Protein AF-0000000068862745 (afdb_homodimer)

Radius of gyration: 19.28 Å; Cα contacts (8 Å, |Δi|>4): 917; chains: 2; bounding box: 41×52×42 Å

Secondary structure (DSSP, 8-state):
-----SS---TT-B-TT-B-TT-B-TT-B-TT-B-TT-B-TT-B-TT-B-TT-B-TT-B-TT-B-TT-B-TT-B-TT-B-TT-B-TT-B--GGGGG-SB-TT-B-TT-EEEHHHHHHHHT-TT--SB-TTT--BHHHHTT--/-----SS---TT-B-TT-B-TT-B-TT-B-TT-B-TT-B-TT-B-TT-B-TT-B-TT-B-TT-B-TT-B-TT-B-TT-B-TT-B-TT-B--GGGGG-SB-TT-B-TT-EEEHHHHHHHHT-TT--SB-TTT--BHHHHTT--

Organism: Emiliania huxleyi (strain CCMP1516) (NCBI:txid280463)

Structure (mmCIF, N/CA/C/O backbone):
data_AF-0000000068862745-model_v1
#
loop_
_entity.id
_entity.type
_entity.pdbx_description
1 polymer 'Pentapeptide repeat-containing protein'
#
loop_
_atom_site.group_PDB
_atom_site.id
_atom_site.type_symbol
_atom_site.label_atom_id
_atom_site.label_alt_id
_atom_site.label_comp_id
_atom_site.label_asym_id
_atom_site.label_entity_id
_atom_site.label_seq_id
_atom_site.pdbx_PDB_ins_code
_atom_site.Cartn_x
_atom_site.Cartn_y
_atom_site.Cartn_z
_atom_site.occupancy
_atom_site.B_iso_or_equiv
_atom_site.auth_seq_id
_atom_site.auth_comp_id
_atom_site.auth_asym_id
_atom_site.auth_atom_id
_atom_site.pdbx_PDB_model_num
ATOM 1 N N . MET A 1 1 ? -19.234 4.77 -5.621 1 21.11 1 MET A N 1
ATOM 2 C CA . MET A 1 1 ? -19.859 3.555 -6.137 1 21.11 1 MET A CA 1
ATOM 3 C C . MET A 1 1 ? -18.812 2.498 -6.465 1 21.11 1 MET A C 1
ATOM 5 O O . MET A 1 1 ? -17.906 2.746 -7.266 1 21.11 1 MET A O 1
ATOM 9 N N . ALA A 1 2 ? -18.312 1.602 -5.555 1 29.77 2 ALA A N 1
ATOM 10 C CA . ALA A 1 2 ? -17.359 0.535 -5.816 1 29.77 2 ALA A CA 1
ATOM 11 C C . ALA A 1 2 ? -17.625 -0.136 -7.16 1 29.77 2 ALA A C 1
ATOM 13 O O . ALA A 1 2 ? -18.766 -0.491 -7.461 1 29.77 2 ALA A O 1
ATOM 14 N N . VAL A 1 3 ? -16.938 0.192 -8.203 1 34 3 VAL A N 1
ATOM 15 C CA . VAL A 1 3 ? -17.141 -0.366 -9.539 1 34 3 VAL A CA 1
ATOM 16 C C . VAL A 1 3 ? -17.406 -1.865 -9.43 1 34 3 VAL A C 1
ATOM 18 O O . VAL A 1 3 ? -16.531 -2.639 -9.062 1 34 3 VAL A O 1
ATOM 21 N N . SER A 1 4 ? -18.484 -2.303 -8.883 1 36.53 4 SER A N 1
ATOM 22 C CA . SER A 1 4 ? -19.031 -3.619 -9.188 1 36.53 4 SER A CA 1
ATOM 23 C C . SER A 1 4 ? -18.984 -3.904 -10.688 1 36.53 4 SER A C 1
ATOM 25 O O . SER A 1 4 ? -19.688 -3.26 -11.477 1 36.53 4 SER A O 1
ATOM 27 N N . GLY A 1 5 ? -17.922 -3.826 -11.445 1 35.44 5 GLY A N 1
ATOM 28 C CA . GLY A 1 5 ? -18.141 -4.332 -12.789 1 35.44 5 GLY A CA 1
ATOM 29 C C . GLY A 1 5 ? -19.141 -5.461 -12.852 1 35.44 5 GLY A C 1
ATOM 30 O O . GLY A 1 5 ? -19.438 -6.098 -11.836 1 35.44 5 GLY A O 1
ATOM 31 N N . GLY A 1 6 ? -20.266 -5.488 -13.672 1 41.97 6 GLY A N 1
ATOM 32 C CA . GLY A 1 6 ? -21.234 -6.484 -14.109 1 41.97 6 GLY A CA 1
ATOM 33 C C . GLY A 1 6 ? -20.719 -7.906 -13.984 1 41.97 6 GLY A C 1
ATOM 34 O O . GLY A 1 6 ? -21.438 -8.859 -14.281 1 41.97 6 GLY A O 1
ATOM 35 N N . GLY A 1 7 ? -19.375 -8.273 -14.297 1 47.28 7 GLY A N 1
ATOM 36 C CA . GLY A 1 7 ? -18.984 -9.664 -14.414 1 47.28 7 GLY A CA 1
ATOM 37 C C . GLY A 1 7 ? -19.125 -10.438 -13.117 1 47.28 7 GLY A C 1
ATOM 38 O O . GLY A 1 7 ? -19.297 -9.844 -12.047 1 47.28 7 GLY A O 1
ATOM 39 N N . LYS A 1 8 ? -19.281 -11.836 -13.328 1 61.22 8 LYS A N 1
ATOM 40 C CA . LYS A 1 8 ? -19.438 -12.844 -12.289 1 61.22 8 LYS A CA 1
ATOM 41 C C . LYS A 1 8 ? -18.344 -12.734 -11.234 1 61.22 8 LYS A C 1
ATOM 43 O O . LYS A 1 8 ? -17.156 -12.711 -11.57 1 61.22 8 LYS A O 1
ATOM 48 N N . ASP A 1 9 ? -18.594 -12.305 -10.039 1 87.19 9 ASP A N 1
ATOM 49 C CA . ASP A 1 9 ? -17.875 -12.242 -8.773 1 87.19 9 ASP A CA 1
ATOM 50 C C . ASP A 1 9 ? -17.562 -13.641 -8.25 1 87.19 9 ASP A C 1
ATOM 52 O O . ASP A 1 9 ? -18.391 -14.547 -8.336 1 87.19 9 ASP A O 1
ATOM 56 N N . TYR A 1 10 ? -16.25 -13.867 -8.023 1 95.19 10 TYR A N 1
ATOM 57 C CA . TYR A 1 10 ? -15.805 -15.133 -7.465 1 95.19 10 TYR A CA 1
ATOM 58 C C . TYR A 1 10 ? -15.586 -15.023 -5.961 1 95.19 10 TYR A C 1
ATOM 60 O O . TYR A 1 10 ? -15 -15.914 -5.344 1 95.19 10 TYR A O 1
ATOM 68 N N . SER A 1 11 ? -16.047 -14.031 -5.344 1 96 11 SER A N 1
ATOM 69 C CA . SER A 1 11 ? -15.781 -13.789 -3.928 1 96 11 SER A CA 1
ATOM 70 C C . SER A 1 11 ? -16.391 -14.891 -3.062 1 96 11 SER A C 1
ATOM 72 O O . SER A 1 11 ? -17.531 -15.305 -3.279 1 96 11 SER A O 1
ATOM 74 N N . GLY A 1 12 ? -15.539 -15.328 -2.285 1 95.81 12 GLY A N 1
ATOM 75 C CA . GLY A 1 12 ? -15.977 -16.328 -1.328 1 95.81 12 GLY A CA 1
ATOM 76 C C . GLY A 1 12 ? -16.016 -17.734 -1.907 1 95.81 12 GLY A C 1
ATOM 77 O O . GLY A 1 12 ? -16.297 -18.703 -1.194 1 95.81 12 GLY A O 1
ATOM 78 N N . PHE A 1 13 ? -15.758 -17.875 -3.164 1 96.69 13 PHE A N 1
ATOM 79 C CA . PHE A 1 13 ? -15.812 -19.188 -3.803 1 96.69 13 PHE A CA 1
ATOM 80 C C . PHE A 1 13 ? -14.586 -20.016 -3.449 1 96.69 13 PHE A C 1
ATOM 82 O O . PHE A 1 13 ? -13.531 -19.453 -3.129 1 96.69 13 PHE A O 1
ATOM 89 N N . ASP A 1 14 ? -14.773 -21.312 -3.535 1 98.19 14 ASP A N 1
ATOM 90 C CA . ASP A 1 14 ? -13.656 -22.25 -3.473 1 98.19 14 ASP A CA 1
ATOM 91 C C . ASP A 1 14 ? -13.156 -22.609 -4.871 1 98.19 14 ASP A C 1
ATOM 93 O O . ASP A 1 14 ? -13.828 -23.328 -5.613 1 98.19 14 ASP A O 1
ATOM 97 N N . LEU A 1 15 ? -12.008 -22.125 -5.219 1 98.31 15 LEU A N 1
ATOM 98 C CA . LEU A 1 15 ? -11.398 -22.359 -6.523 1 98.31 15 LEU A CA 1
ATOM 99 C C . LEU A 1 15 ? -10.133 -23.203 -6.391 1 98.31 15 LEU A C 1
ATOM 101 O O . LEU A 1 15 ? -9.273 -23.188 -7.27 1 98.31 15 LEU A O 1
ATOM 105 N N . THR A 1 16 ? -10.008 -23.906 -5.289 1 98.62 16 THR A N 1
ATOM 106 C CA . THR A 1 16 ? -8.82 -24.703 -4.996 1 98.62 16 THR A CA 1
ATOM 107 C C . THR A 1 16 ? -8.5 -25.641 -6.156 1 98.62 16 THR A C 1
ATOM 109 O O . THR A 1 16 ? -9.367 -26.375 -6.621 1 98.62 16 THR A O 1
ATOM 112 N N . GLY A 1 17 ? -7.402 -25.422 -6.684 1 98.56 17 GLY A N 1
ATOM 113 C CA . GLY A 1 17 ? -6.891 -26.328 -7.691 1 98.56 17 GLY A CA 1
ATOM 114 C C . GLY A 1 17 ? -7.508 -26.109 -9.062 1 98.56 17 GLY A C 1
ATOM 115 O O . GLY A 1 17 ? -7.18 -26.828 -10.016 1 98.56 17 GLY A O 1
ATOM 116 N N . GLN A 1 18 ? -8.305 -25.109 -9.234 1 98.25 18 GLN A N 1
ATOM 117 C CA . GLN A 1 18 ? -8.961 -24.875 -10.516 1 98.25 18 GLN A CA 1
ATOM 118 C C . GLN A 1 18 ? -8.008 -24.25 -11.523 1 98.25 18 GLN A C 1
ATOM 120 O O . GLN A 1 18 ? -7.043 -23.578 -11.133 1 98.25 18 GLN A O 1
ATOM 125 N N . ASP A 1 19 ? -8.336 -24.562 -12.758 1 98.56 19 ASP A N 1
ATOM 126 C CA . ASP A 1 19 ? -7.566 -23.922 -13.828 1 98.56 19 ASP A CA 1
ATOM 127 C C . ASP A 1 19 ? -8.336 -22.75 -14.43 1 98.56 19 ASP A C 1
ATOM 129 O O . ASP A 1 19 ? -9.32 -22.938 -15.148 1 98.56 19 ASP A O 1
ATOM 133 N N . LEU A 1 20 ? -7.895 -21.625 -14.125 1 97.94 20 LEU A N 1
ATOM 134 C CA . LEU A 1 20 ? -8.461 -20.391 -14.672 1 97.94 20 LEU A CA 1
ATOM 135 C C . LEU A 1 20 ? -7.453 -19.688 -15.586 1 97.94 20 LEU A C 1
ATOM 137 O O . LEU A 1 20 ? -7.516 -18.469 -15.758 1 97.94 20 LEU A O 1
ATOM 141 N N . GLY A 1 21 ? -6.52 -20.469 -16.172 1 98.38 21 GLY A N 1
ATOM 142 C CA . GLY A 1 21 ? -5.469 -19.906 -17.016 1 98.38 21 GLY A CA 1
ATOM 143 C C . GLY A 1 21 ? -5.98 -19.391 -18.344 1 98.38 21 GLY A C 1
ATOM 144 O O . GLY A 1 21 ? -6.941 -19.922 -18.891 1 98.38 21 GLY A O 1
ATOM 145 N N . GLY A 1 22 ? -5.41 -18.312 -18.812 1 98.31 22 GLY A N 1
ATOM 146 C CA . GLY A 1 22 ? -5.652 -17.828 -20.156 1 98.31 22 GLY A CA 1
ATOM 147 C C . GLY A 1 22 ? -6.961 -17.078 -20.297 1 98.31 22 GLY A C 1
ATOM 148 O O . GLY A 1 22 ? -7.344 -16.688 -21.391 1 98.31 22 GLY A O 1
ATOM 149 N N . GLN A 1 23 ? -7.598 -16.797 -19.203 1 97.62 23 GLN A N 1
ATOM 150 C CA . GLN A 1 23 ? -8.898 -16.141 -19.25 1 97.6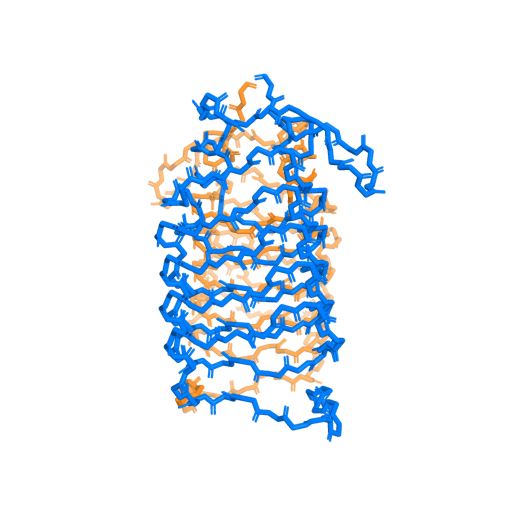2 23 GLN A CA 1
ATOM 151 C C . GLN A 1 23 ? -8.766 -14.625 -19.109 1 97.62 23 GLN A C 1
ATOM 153 O O . GLN A 1 23 ? -7.758 -14.133 -18.594 1 97.62 23 GLN A O 1
ATOM 158 N N . THR A 1 24 ? -9.805 -13.938 -19.688 1 98.25 24 THR A N 1
ATOM 159 C CA . THR A 1 24 ? -9.945 -12.508 -19.438 1 98.25 24 THR A CA 1
ATOM 160 C C . THR A 1 24 ? -10.891 -12.258 -18.266 1 98.25 24 THR A C 1
ATOM 162 O O . THR A 1 24 ? -12.109 -12.383 -18.406 1 98.25 24 THR A O 1
ATOM 165 N N . LEU A 1 25 ? -10.266 -11.867 -17.172 1 97.69 25 LEU A N 1
ATOM 166 C CA . LEU A 1 25 ? -11.039 -11.742 -15.93 1 97.69 25 LEU A CA 1
ATOM 167 C C . LEU A 1 25 ? -10.914 -10.336 -15.352 1 97.69 25 LEU A C 1
ATOM 169 O O . LEU A 1 25 ? -11.109 -10.141 -14.148 1 97.69 25 LEU A O 1
ATOM 173 N N . ASN A 1 26 ? -10.602 -9.367 -16.188 1 98 26 ASN A N 1
ATOM 174 C CA . ASN A 1 26 ? -10.375 -8.008 -15.711 1 98 26 ASN A CA 1
ATOM 175 C C . ASN A 1 26 ? -11.539 -7.5 -14.867 1 98 26 ASN A C 1
ATOM 177 O O . ASN A 1 26 ? -12.695 -7.66 -15.242 1 98 26 ASN A O 1
ATOM 181 N N . GLY A 1 27 ? -11.18 -7.016 -13.758 1 96.81 27 GLY A N 1
ATOM 182 C CA . GLY A 1 27 ? -12.148 -6.312 -12.93 1 96.81 27 GLY A CA 1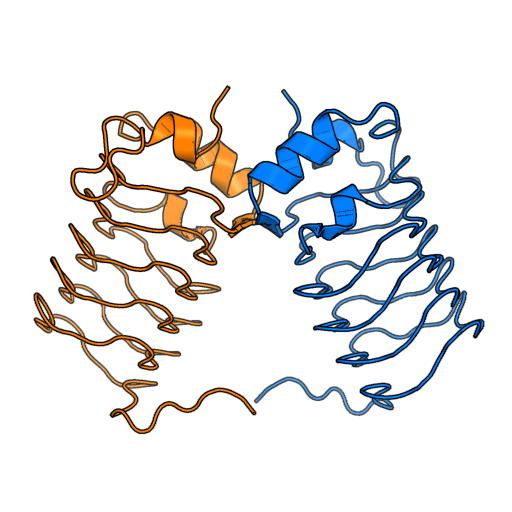
ATOM 183 C C . GLY A 1 27 ? -12.984 -7.242 -12.078 1 96.81 27 GLY A C 1
ATOM 184 O O . GLY A 1 27 ? -13.805 -6.785 -11.266 1 96.81 27 GLY A O 1
ATOM 185 N N . LYS A 1 28 ? -12.789 -8.531 -12.133 1 96.25 28 LYS A N 1
ATOM 186 C CA . LYS A 1 28 ? -13.562 -9.469 -11.32 1 96.25 28 LYS A CA 1
ATOM 187 C C . LYS A 1 28 ? -13.109 -9.438 -9.859 1 96.25 28 LYS A C 1
ATOM 189 O O . LYS A 1 28 ? -11.984 -9.023 -9.562 1 96.25 28 LYS A O 1
ATOM 194 N N . GLU A 1 29 ? -14.039 -9.914 -9.039 1 97.94 29 GLU A N 1
ATOM 195 C CA . GLU A 1 29 ? -13.758 -9.938 -7.605 1 97.94 29 GLU A CA 1
ATOM 196 C C . GLU A 1 29 ? -13.461 -11.352 -7.121 1 97.94 29 GLU A C 1
ATOM 198 O O . GLU A 1 29 ? -14.25 -12.273 -7.359 1 97.94 29 GLU A O 1
ATOM 203 N N . PHE A 1 30 ? -12.352 -11.445 -6.477 1 98.12 30 PHE A N 1
ATOM 204 C CA . PHE A 1 30 ? -11.945 -12.711 -5.879 1 98.12 30 PHE A CA 1
ATOM 205 C C . PHE A 1 30 ? -11.75 -12.562 -4.375 1 98.12 30 PHE A C 1
ATOM 207 O O . PHE A 1 30 ? -10.883 -13.211 -3.783 1 98.12 30 PHE A O 1
ATOM 214 N N . ARG A 1 31 ? -12.43 -11.641 -3.742 1 97.69 31 ARG A N 1
ATOM 215 C CA . ARG A 1 31 ? -12.266 -11.359 -2.32 1 97.69 31 ARG A CA 1
ATOM 216 C C . ARG A 1 31 ? -12.641 -12.57 -1.474 1 97.69 31 ARG A C 1
ATOM 218 O O . ARG A 1 31 ? -13.656 -13.227 -1.725 1 97.69 31 ARG A O 1
ATOM 225 N N . GLY A 1 32 ? -11.758 -12.867 -0.57 1 97.94 32 GLY A N 1
ATOM 226 C CA . GLY A 1 32 ? -12.023 -13.953 0.359 1 97.94 32 GLY A CA 1
ATOM 227 C C . GLY A 1 32 ? -12.125 -15.305 -0.318 1 97.94 32 GLY A C 1
ATOM 228 O O . GLY A 1 32 ? -12.695 -16.25 0.239 1 97.94 32 GLY A O 1
ATOM 229 N N . THR A 1 33 ? -11.68 -15.422 -1.464 1 98.31 33 THR A N 1
ATOM 230 C CA . THR A 1 33 ? -11.711 -16.656 -2.227 1 98.31 33 THR A CA 1
ATOM 231 C C . THR A 1 33 ? -10.641 -17.625 -1.733 1 98.31 33 THR A C 1
ATOM 233 O O . THR A 1 33 ? -9.57 -17.203 -1.29 1 98.31 33 THR A O 1
ATOM 236 N N . PHE A 1 34 ? -10.977 -18.891 -1.79 1 98.62 34 PHE A N 1
ATOM 237 C CA . PHE A 1 34 ? -9.984 -19.938 -1.585 1 98.62 34 PHE A CA 1
ATOM 238 C C . PHE A 1 34 ? -9.469 -20.469 -2.92 1 98.62 34 PHE A C 1
ATOM 240 O O . PHE A 1 34 ? -10.219 -21.078 -3.684 1 98.62 34 PHE A O 1
ATOM 247 N N . ALA A 1 35 ? -8.219 -20.281 -3.168 1 98.75 35 ALA A N 1
ATOM 248 C CA . ALA A 1 35 ? -7.703 -20.625 -4.488 1 98.75 35 ALA A CA 1
ATOM 249 C C . ALA A 1 35 ? -6.344 -21.312 -4.387 1 98.75 35 ALA A C 1
ATOM 251 O O . ALA A 1 35 ? -5.488 -21.141 -5.258 1 98.75 35 ALA A O 1
ATOM 252 N N . LYS A 1 36 ? -6.121 -22 -3.291 1 98.81 36 LYS A N 1
ATOM 253 C CA . LYS A 1 36 ? -4.855 -22.719 -3.16 1 98.81 36 LYS A CA 1
ATOM 254 C C . LYS A 1 36 ? -4.59 -23.594 -4.383 1 98.81 36 LYS A C 1
ATOM 256 O O . LYS A 1 36 ? -5.438 -24.391 -4.777 1 98.81 36 LYS A O 1
ATOM 261 N N . GLY A 1 37 ? -3.537 -23.406 -4.938 1 98.88 37 GLY A N 1
ATOM 262 C CA . GLY A 1 37 ? -3.092 -24.266 -6.023 1 98.88 37 GLY A CA 1
ATOM 263 C C . GLY A 1 37 ? -3.82 -24.016 -7.328 1 98.88 37 GLY A C 1
ATOM 264 O O . GLY A 1 37 ? -3.609 -24.719 -8.312 1 98.88 37 GLY A O 1
ATOM 265 N N . ALA A 1 38 ? -4.641 -23.016 -7.387 1 98.88 38 ALA A N 1
ATOM 266 C CA . ALA A 1 38 ? -5.305 -22.672 -8.641 1 98.88 38 ALA A CA 1
ATOM 267 C C . ALA A 1 38 ? -4.316 -22.062 -9.633 1 98.88 38 ALA A C 1
ATOM 269 O O . ALA A 1 38 ? -3.229 -21.625 -9.25 1 98.88 38 ALA A O 1
ATOM 270 N N . SER A 1 39 ? -4.754 -22.141 -10.867 1 98.94 39 SER A N 1
ATOM 271 C CA . SER A 1 39 ? -3.904 -21.547 -11.898 1 98.94 39 SER A CA 1
ATOM 272 C C . SER A 1 39 ? -4.574 -20.344 -12.547 1 98.94 39 SER A C 1
ATOM 274 O O . SER A 1 39 ? -5.727 -20.422 -12.977 1 98.94 39 SER A O 1
ATOM 276 N N . PHE A 1 40 ? -3.883 -19.297 -12.57 1 98.88 40 PHE A N 1
ATOM 277 C CA . PHE A 1 40 ? -4.258 -18.109 -13.328 1 98.88 40 PHE A CA 1
ATOM 278 C C . PHE A 1 40 ? -3.221 -17.797 -14.398 1 98.88 40 PHE A C 1
ATOM 280 O O . PHE A 1 40 ? -3.086 -16.656 -14.828 1 98.88 40 PHE A O 1
ATOM 287 N N . LYS A 1 41 ? -2.51 -18.844 -14.797 1 98.88 41 LYS A N 1
ATOM 288 C CA . LYS A 1 41 ? -1.427 -18.672 -15.766 1 98.88 41 LYS A CA 1
ATOM 289 C C . LYS A 1 41 ? -1.91 -17.953 -17.016 1 98.88 41 LYS A C 1
ATOM 291 O O . LYS A 1 41 ? -2.938 -18.312 -17.594 1 98.88 41 LYS A O 1
ATOM 296 N N . ASP A 1 42 ? -1.196 -16.828 -17.391 1 98.88 42 ASP A N 1
ATOM 297 C CA . ASP A 1 42 ? -1.397 -16.062 -18.609 1 98.88 42 ASP A CA 1
ATOM 298 C C . ASP A 1 42 ? -2.791 -15.438 -18.656 1 98.88 42 ASP A C 1
ATOM 300 O O . ASP A 1 42 ? -3.307 -15.117 -19.719 1 98.88 42 ASP A O 1
ATOM 304 N N . SER A 1 43 ? -3.41 -15.289 -17.453 1 98.88 43 SER A N 1
ATOM 305 C CA . SER A 1 43 ? -4.734 -14.68 -17.406 1 98.88 43 SER A CA 1
ATOM 306 C C . SER A 1 43 ? -4.645 -13.164 -17.312 1 98.88 43 SER A C 1
ATOM 308 O O . SER A 1 43 ? -3.607 -12.625 -16.906 1 98.88 43 SER A O 1
ATOM 310 N N . LYS A 1 44 ? -5.742 -12.484 -17.75 1 98.81 44 LYS A N 1
ATOM 311 C CA . LYS A 1 44 ? -5.895 -11.039 -17.594 1 98.81 44 LYS A CA 1
ATOM 312 C C . LYS A 1 44 ? -6.703 -10.711 -16.328 1 98.81 44 LYS A C 1
ATOM 314 O O . LYS A 1 44 ? -7.895 -11.008 -16.266 1 98.81 44 LYS A O 1
ATOM 319 N N . LEU A 1 45 ? -6.012 -10.102 -15.453 1 98.69 45 LEU A N 1
ATOM 320 C CA . LEU A 1 45 ? -6.598 -9.898 -14.133 1 98.69 45 LEU A CA 1
ATOM 321 C C . LEU A 1 45 ? -6.496 -8.438 -13.711 1 98.69 45 LEU A C 1
ATOM 323 O O . LEU A 1 45 ? -6.469 -8.125 -12.523 1 98.69 45 LEU A O 1
ATOM 327 N N . ARG A 1 46 ? -6.395 -7.543 -14.688 1 98.75 46 ARG A N 1
ATOM 328 C CA . ARG A 1 46 ? -6.277 -6.125 -14.367 1 98.75 46 ARG A CA 1
ATOM 329 C C . ARG A 1 46 ? -7.418 -5.672 -13.461 1 98.75 46 ARG A C 1
ATOM 331 O O . ARG A 1 46 ? -8.586 -5.945 -13.742 1 98.75 46 ARG A O 1
ATOM 338 N N . GLY A 1 47 ? -7.027 -5.078 -12.414 1 98.06 47 GLY A N 1
ATOM 339 C CA . GLY A 1 47 ? -8.008 -4.43 -11.562 1 98.06 47 GLY A CA 1
ATOM 340 C C . GLY A 1 47 ? -8.805 -5.41 -10.727 1 98.06 47 GLY A C 1
ATOM 341 O O . GLY A 1 47 ? -9.797 -5.035 -10.094 1 98.06 47 GLY A O 1
ATOM 342 N N . CYS A 1 48 ? -8.414 -6.625 -10.672 1 98.62 48 CYS A N 1
ATOM 343 C CA . CYS A 1 48 ? -9.109 -7.598 -9.836 1 98.62 48 CYS A CA 1
ATOM 344 C C . CYS A 1 48 ? -8.789 -7.379 -8.359 1 98.62 48 CYS A C 1
ATOM 346 O O . CYS A 1 48 ? -7.738 -6.832 -8.023 1 98.62 48 CYS A O 1
ATOM 348 N N . SER A 1 49 ? -9.75 -7.824 -7.535 1 98.38 49 SER A N 1
ATOM 349 C CA . SER A 1 49 ? -9.484 -7.812 -6.102 1 98.38 49 SER A CA 1
ATOM 350 C C . SER A 1 49 ? -9.352 -9.227 -5.551 1 98.38 49 SER A C 1
ATOM 352 O O . SER A 1 49 ? -10.258 -10.055 -5.715 1 98.38 49 SER A O 1
ATOM 354 N N . PHE A 1 50 ? -8.219 -9.414 -4.902 1 98.56 50 PHE A N 1
ATOM 355 C CA . PHE A 1 50 ? -7.961 -10.68 -4.219 1 98.56 50 PHE A CA 1
ATOM 356 C C . PHE A 1 50 ? -7.871 -10.469 -2.713 1 98.56 50 PHE A C 1
ATOM 358 O O . PHE A 1 50 ? -7.176 -11.211 -2.02 1 98.56 50 PHE A O 1
ATOM 365 N N . PHE A 1 51 ? -8.57 -9.422 -2.258 1 97.38 51 PHE A N 1
ATOM 366 C CA . PHE A 1 51 ? -8.516 -9.062 -0.848 1 97.38 51 PHE A CA 1
ATOM 367 C C . PHE A 1 51 ? -8.875 -10.25 0.032 1 97.38 51 PHE A C 1
ATOM 369 O O . PHE A 1 51 ? -9.93 -10.875 -0.153 1 97.38 51 PHE A O 1
ATOM 376 N N . LYS A 1 52 ? -7.953 -10.633 0.937 1 98.25 52 LYS A N 1
ATOM 377 C CA . LYS A 1 52 ? -8.148 -11.648 1.966 1 98.25 52 LYS A CA 1
ATOM 378 C C . LYS A 1 52 ? -8.312 -13.031 1.346 1 98.25 52 LYS A C 1
ATOM 380 O O . LYS A 1 52 ? -8.82 -13.953 1.993 1 98.25 52 LYS A O 1
ATOM 385 N N . ALA A 1 53 ? -7.945 -13.195 0.085 1 98.69 53 ALA A N 1
ATOM 386 C CA . ALA A 1 53 ? -8.023 -14.5 -0.566 1 98.69 53 ALA A CA 1
ATOM 387 C C . ALA A 1 53 ? -6.848 -15.383 -0.157 1 98.69 53 ALA A C 1
ATOM 389 O O . ALA A 1 53 ? -5.754 -14.891 0.121 1 98.69 53 ALA A O 1
ATOM 390 N N . ASP A 1 54 ? -7.102 -16.641 -0.076 1 98.88 54 ASP A N 1
ATOM 391 C CA . ASP A 1 54 ? -6.012 -17.609 0.038 1 98.88 54 ASP A CA 1
ATOM 392 C C . ASP A 1 54 ? -5.504 -18.031 -1.34 1 98.88 54 ASP A C 1
ATOM 394 O O . ASP A 1 54 ? -6.113 -18.859 -2.002 1 98.88 54 ASP A O 1
ATOM 398 N N . MET A 1 55 ? -4.402 -17.531 -1.713 1 98.75 55 MET A N 1
ATOM 399 C CA . MET A 1 55 ? -3.799 -17.797 -3.018 1 98.75 55 MET A CA 1
ATOM 400 C C . MET A 1 55 ? -2.508 -18.594 -2.869 1 98.75 55 MET A C 1
ATOM 402 O O . MET A 1 55 ? -1.555 -18.391 -3.623 1 98.75 55 MET A O 1
ATOM 406 N N . SER A 1 56 ? -2.414 -19.359 -1.799 1 98.94 56 SER A N 1
ATOM 407 C CA . SER A 1 56 ? -1.208 -20.172 -1.625 1 98.94 56 SER A CA 1
ATOM 408 C C . SER A 1 56 ? -1.001 -21.109 -2.803 1 98.94 56 SER A C 1
ATOM 410 O O . SER A 1 56 ? -1.961 -21.688 -3.316 1 98.94 56 SER A O 1
ATOM 412 N N . GLU A 1 57 ? 0.2 -21.172 -3.271 1 98.94 57 GLU A N 1
ATOM 413 C CA . GLU A 1 57 ? 0.631 -22.094 -4.316 1 98.94 57 GLU A CA 1
ATOM 414 C C . GLU A 1 57 ? -0.094 -21.828 -5.629 1 98.94 57 GLU A C 1
ATOM 416 O O . GLU A 1 57 ? -0.14 -22.688 -6.508 1 98.94 57 GLU A O 1
ATOM 421 N N . VAL A 1 58 ? -0.639 -20.625 -5.762 1 98.94 58 VAL A N 1
ATOM 422 C CA . VAL A 1 58 ? -1.291 -20.266 -7.016 1 98.94 58 VAL A CA 1
ATOM 423 C C . VAL A 1 58 ? -0.241 -20.062 -8.109 1 98.94 58 VAL A C 1
ATOM 425 O O . VAL A 1 58 ? 0.905 -19.719 -7.82 1 98.94 58 VAL A O 1
ATOM 428 N N . ASP A 1 59 ? -0.708 -20.281 -9.281 1 98.94 59 ASP A N 1
ATOM 429 C CA . ASP A 1 59 ? 0.141 -19.984 -10.43 1 98.94 59 ASP A CA 1
ATOM 430 C C . ASP A 1 59 ? -0.322 -18.719 -11.148 1 98.94 59 ASP A C 1
ATOM 432 O O . ASP A 1 59 ? -1.307 -18.75 -11.89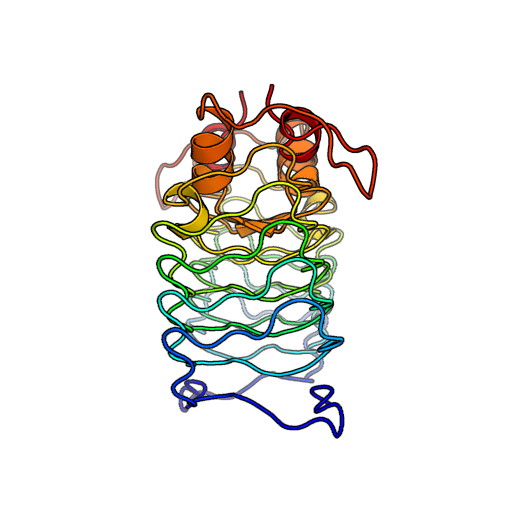1 1 98.94 59 ASP A O 1
ATOM 436 N N . PHE A 1 60 ? 0.402 -17.641 -10.961 1 98.94 60 PHE A N 1
ATOM 437 C CA . PHE A 1 60 ? 0.133 -16.375 -11.641 1 98.94 60 PHE A CA 1
ATOM 438 C C . PHE A 1 60 ? 1.131 -16.156 -12.766 1 98.94 60 PHE A C 1
ATOM 440 O O . PHE A 1 60 ? 1.286 -15.023 -13.242 1 98.94 60 PHE A O 1
ATOM 447 N N . SER A 1 61 ? 1.906 -17.219 -13.195 1 98.94 61 SER A N 1
ATOM 448 C CA . SER A 1 61 ? 2.922 -17.016 -14.227 1 98.94 61 SER A CA 1
ATOM 449 C C . SER A 1 61 ? 2.328 -16.375 -15.469 1 98.94 61 SER A C 1
ATOM 451 O O . SER A 1 61 ? 1.305 -16.828 -15.984 1 98.94 61 SER A O 1
ATOM 453 N N . GLY A 1 62 ? 2.926 -15.266 -15.828 1 98.94 62 GLY A N 1
ATOM 454 C CA . GLY A 1 62 ? 2.547 -14.594 -17.062 1 98.94 62 GLY A CA 1
ATOM 455 C C . GLY A 1 62 ? 1.247 -13.82 -16.953 1 98.94 62 GLY A C 1
ATOM 456 O O . GLY A 1 62 ? 0.803 -13.203 -17.922 1 98.94 62 GLY A O 1
ATOM 457 N N . ALA A 1 63 ? 0.648 -13.82 -15.781 1 98.94 63 ALA A N 1
ATOM 458 C CA . ALA A 1 63 ? -0.635 -13.141 -15.625 1 98.94 63 ALA A CA 1
ATOM 459 C C . ALA A 1 63 ? -0.449 -11.625 -15.562 1 98.94 63 ALA A C 1
ATOM 461 O O . ALA A 1 63 ? 0.6 -11.141 -15.133 1 98.94 63 ALA A O 1
ATOM 462 N N . ASP A 1 64 ? -1.471 -10.898 -16.016 1 98.94 64 ASP A N 1
ATOM 463 C CA . ASP A 1 64 ? -1.506 -9.445 -15.875 1 98.94 64 ASP A CA 1
ATOM 464 C C . ASP A 1 64 ? -2.346 -9.031 -14.664 1 98.94 64 ASP A C 1
ATOM 466 O O . ASP A 1 64 ? -3.576 -9 -14.742 1 98.94 64 ASP A O 1
ATOM 470 N N . LEU A 1 65 ? -1.652 -8.734 -13.617 1 98.94 65 LEU A N 1
ATOM 471 C CA . LEU A 1 65 ? -2.299 -8.305 -12.383 1 98.94 65 LEU A CA 1
ATOM 472 C C . LEU A 1 65 ? -2.182 -6.797 -12.195 1 98.94 65 LEU A C 1
ATOM 474 O O . LEU A 1 65 ? -2.191 -6.305 -11.07 1 98.94 65 LEU A O 1
ATOM 478 N N . SER A 1 66 ? -1.989 -6.023 -13.336 1 98.88 66 SER A N 1
ATOM 479 C CA . SER A 1 66 ? -1.869 -4.574 -13.203 1 98.88 66 SER A CA 1
ATOM 480 C C . SER A 1 66 ? -3.045 -3.994 -12.422 1 98.88 66 SER A C 1
ATOM 482 O O . SER A 1 66 ? -4.199 -4.348 -12.672 1 98.88 66 SER A O 1
ATOM 484 N N . SER A 1 67 ? -2.73 -3.188 -11.445 1 98.5 67 SER A N 1
ATOM 485 C CA . SER A 1 67 ? -3.699 -2.439 -10.648 1 98.5 67 SER A CA 1
ATOM 486 C C . SER A 1 67 ? -4.582 -3.373 -9.828 1 98.5 67 SER A C 1
ATOM 488 O O . SER A 1 67 ? -5.66 -2.979 -9.383 1 98.5 67 SER A O 1
ATOM 490 N N . ALA A 1 68 ? -4.176 -4.641 -9.68 1 98.81 68 ALA A N 1
ATOM 491 C CA . ALA A 1 68 ? -4.938 -5.562 -8.836 1 98.81 68 ALA A CA 1
ATOM 492 C C . ALA A 1 68 ? -4.691 -5.293 -7.359 1 98.81 68 ALA A C 1
ATOM 494 O O . ALA A 1 68 ? -3.664 -4.711 -6.988 1 98.81 68 ALA A O 1
ATOM 495 N N . SER A 1 69 ? -5.684 -5.703 -6.602 1 98.44 69 SER A N 1
ATOM 496 C CA . SER A 1 69 ? -5.574 -5.613 -5.148 1 98.44 69 SER A CA 1
ATOM 497 C C . SER A 1 69 ? -5.34 -6.984 -4.523 1 98.44 69 SER A C 1
ATOM 499 O O . SER A 1 69 ? -6.195 -7.867 -4.617 1 98.44 69 SER A O 1
ATOM 501 N N . LEU A 1 70 ? -4.16 -7.113 -3.914 1 98.75 70 LEU A N 1
ATOM 502 C CA . LEU A 1 70 ? -3.832 -8.375 -3.254 1 98.75 70 LEU A CA 1
ATOM 503 C C . LEU A 1 70 ? -3.613 -8.164 -1.76 1 98.75 70 LEU A C 1
ATOM 505 O O . LEU A 1 70 ? -2.93 -8.953 -1.109 1 98.75 70 LEU A O 1
ATOM 509 N N . GLU A 1 71 ? -4.137 -7.043 -1.265 1 97 71 GLU A N 1
ATOM 510 C CA . GLU A 1 71 ? -4.016 -6.777 0.166 1 97 71 GLU A CA 1
ATOM 511 C C . GLU A 1 71 ? -4.605 -7.918 0.989 1 97 71 GLU A C 1
ATOM 513 O O . GLU A 1 71 ? -5.664 -8.453 0.652 1 97 71 GLU A O 1
ATOM 518 N N . GLU A 1 72 ? -3.873 -8.344 2.074 1 97.38 72 GLU A N 1
ATOM 519 C CA . GLU A 1 72 ? -4.27 -9.367 3.031 1 97.38 72 GLU A CA 1
ATOM 520 C C . GLU A 1 72 ? -4.391 -10.734 2.359 1 97.38 72 GLU A C 1
ATOM 522 O O . GLU A 1 72 ? -4.922 -11.68 2.947 1 97.38 72 GLU A O 1
ATOM 527 N N . ALA A 1 73 ? -3.982 -10.898 1.09 1 98.81 73 ALA A N 1
ATOM 528 C CA . ALA A 1 73 ? -3.973 -12.211 0.441 1 98.81 73 ALA A CA 1
ATOM 529 C C . ALA A 1 73 ? -2.795 -13.047 0.923 1 98.81 73 ALA A C 1
ATOM 531 O O . ALA A 1 73 ? -1.746 -12.516 1.288 1 98.81 73 ALA A O 1
ATOM 532 N N . GLY A 1 74 ? -2.982 -14.367 0.932 1 98.88 74 GLY A N 1
ATOM 533 C CA . GLY A 1 74 ? -1.88 -15.289 1.14 1 98.88 74 GLY A CA 1
A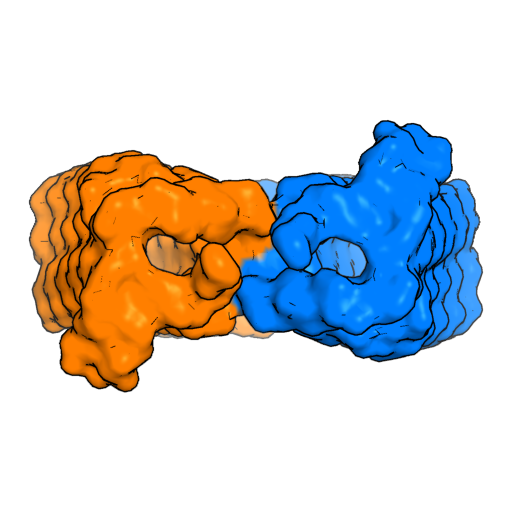TOM 534 C C . GLY A 1 74 ? -1.225 -15.734 -0.154 1 98.88 74 GLY A C 1
ATOM 535 O O . GLY A 1 74 ? -1.857 -16.391 -0.981 1 98.88 74 GLY A O 1
ATOM 536 N N . LEU A 1 75 ? 0.066 -15.492 -0.296 1 98.94 75 LEU A N 1
ATOM 537 C CA . LEU A 1 75 ? 0.736 -15.781 -1.56 1 98.94 75 LEU A CA 1
ATOM 538 C C . LEU A 1 75 ? 1.872 -16.781 -1.355 1 98.94 75 LEU A C 1
ATOM 540 O O . LEU A 1 75 ? 2.734 -16.938 -2.225 1 98.94 75 LEU A O 1
ATOM 544 N N . THR A 1 76 ? 1.85 -17.391 -0.169 1 98.94 76 THR A N 1
ATOM 545 C CA . THR A 1 76 ? 2.914 -18.344 0.1 1 98.94 76 THR A CA 1
ATOM 546 C C . THR A 1 76 ? 2.98 -19.406 -0.999 1 98.94 76 THR A C 1
ATOM 548 O O . THR A 1 76 ? 1.973 -20.047 -1.317 1 98.94 76 THR A O 1
ATOM 551 N N . GLY A 1 77 ? 4.125 -19.531 -1.637 1 98.94 77 GLY A N 1
ATOM 552 C CA . GLY A 1 77 ? 4.336 -20.562 -2.641 1 98.94 77 GLY A CA 1
ATOM 553 C C . GLY A 1 77 ? 3.793 -20.188 -4.004 1 98.94 77 GLY A C 1
ATOM 554 O O . GLY A 1 77 ? 3.809 -21 -4.934 1 98.94 77 GLY A O 1
ATOM 555 N N . ALA A 1 78 ? 3.35 -19.016 -4.164 1 98.94 78 ALA A N 1
ATOM 556 C CA . ALA A 1 78 ? 2.805 -18.578 -5.449 1 98.94 78 ALA A CA 1
ATOM 557 C C . ALA A 1 78 ? 3.906 -18.453 -6.496 1 98.94 78 ALA A C 1
ATOM 559 O O . ALA A 1 78 ? 5.043 -18.094 -6.172 1 98.94 78 ALA A O 1
ATOM 560 N N . LEU A 1 79 ? 3.553 -18.719 -7.695 1 99 79 LEU A N 1
ATOM 561 C CA . LEU A 1 79 ? 4.426 -18.469 -8.836 1 99 79 LEU A CA 1
ATOM 562 C C . LEU A 1 79 ? 4.082 -17.156 -9.516 1 99 79 LEU A C 1
ATOM 564 O O . LEU A 1 79 ? 2.982 -17 -10.047 1 99 79 LEU A O 1
ATOM 568 N N . MET A 1 80 ? 5.098 -16.281 -9.516 1 98.94 80 MET A N 1
ATOM 569 C CA . MET A 1 80 ? 4.863 -14.953 -10.094 1 98.94 80 MET A CA 1
ATOM 570 C C . MET A 1 80 ? 5.734 -14.734 -11.32 1 98.94 80 MET A C 1
ATOM 572 O O . MET A 1 80 ? 5.969 -13.602 -11.727 1 98.94 80 MET A O 1
ATOM 576 N N . ASP A 1 81 ? 6.238 -15.781 -11.875 1 98.94 81 ASP A N 1
ATOM 577 C CA . ASP A 1 81 ? 7.156 -15.672 -13 1 98.94 81 ASP A CA 1
ATOM 578 C C . ASP A 1 81 ? 6.527 -14.875 -14.141 1 98.94 81 ASP A C 1
ATOM 580 O O . ASP A 1 81 ? 5.484 -15.266 -14.672 1 98.94 81 ASP A O 1
ATOM 584 N N . GLY A 1 82 ? 7.176 -13.781 -14.422 1 98.94 82 GLY A N 1
ATOM 585 C CA . GLY A 1 82 ? 6.746 -12.992 -15.57 1 98.94 82 GLY A CA 1
ATOM 586 C C . GLY A 1 82 ? 5.434 -12.266 -15.336 1 98.94 82 GLY A C 1
ATOM 587 O O . GLY A 1 82 ? 4.848 -11.727 -16.266 1 98.94 82 GLY A O 1
ATOM 588 N N . ALA A 1 83 ? 4.918 -12.297 -14.133 1 99 83 ALA A N 1
ATOM 589 C CA . ALA A 1 83 ? 3.672 -11.586 -13.844 1 99 83 ALA A CA 1
ATOM 590 C C . ALA A 1 83 ? 3.854 -10.078 -13.961 1 99 83 ALA A C 1
ATOM 592 O O . ALA A 1 83 ? 4.941 -9.555 -13.695 1 99 83 ALA A O 1
ATOM 593 N N . VAL A 1 84 ? 2.807 -9.406 -14.406 1 99 84 VAL A N 1
ATOM 594 C CA . VAL A 1 84 ? 2.781 -7.949 -14.438 1 99 84 VAL A CA 1
ATOM 595 C C . VAL A 1 84 ? 2.021 -7.422 -13.219 1 99 84 VAL A C 1
ATOM 597 O O . VAL A 1 84 ? 0.799 -7.562 -13.133 1 99 84 VAL A O 1
ATOM 600 N N . LEU A 1 85 ? 2.797 -6.816 -12.328 1 98.94 85 LEU A N 1
ATOM 601 C CA . LEU A 1 85 ? 2.221 -6.301 -11.094 1 98.94 85 LEU A CA 1
ATOM 602 C C . LEU A 1 85 ? 2.281 -4.777 -11.055 1 98.94 85 LEU A C 1
ATOM 604 O O . LEU A 1 85 ? 2.35 -4.18 -9.984 1 98.94 85 LEU A O 1
ATOM 608 N N . GLU A 1 86 ? 2.223 -4.156 -12.242 1 98.88 86 GLU A N 1
ATOM 609 C CA . GLU A 1 86 ? 2.254 -2.699 -12.32 1 98.88 86 GLU A CA 1
ATOM 610 C C . GLU A 1 86 ? 1.114 -2.08 -11.516 1 98.88 86 GLU A C 1
ATOM 612 O O . GLU A 1 86 ? -0.053 -2.416 -11.727 1 98.88 86 GLU A O 1
ATOM 617 N N . SER A 1 87 ? 1.483 -1.174 -10.562 1 98.5 87 SER A N 1
ATOM 618 C CA . SER A 1 87 ? 0.537 -0.402 -9.766 1 98.5 87 SER A CA 1
ATOM 619 C C . SER A 1 87 ? -0.37 -1.315 -8.945 1 98.5 87 SER A C 1
ATOM 621 O O . SER A 1 87 ? -1.482 -0.929 -8.578 1 98.5 87 SER A O 1
ATOM 623 N N . ALA A 1 88 ? 0.065 -2.578 -8.742 1 98.88 88 ALA A N 1
ATOM 624 C CA . ALA A 1 88 ? -0.706 -3.482 -7.891 1 98.88 88 ALA A CA 1
ATOM 625 C C . ALA A 1 88 ? -0.499 -3.158 -6.414 1 98.88 88 ALA A C 1
ATOM 627 O O . ALA A 1 88 ? 0.557 -2.654 -6.023 1 98.88 88 ALA A O 1
ATOM 628 N N . TYR A 1 89 ? -1.489 -3.428 -5.605 1 98.69 89 TYR A N 1
ATOM 629 C CA . TYR A 1 89 ? -1.401 -3.371 -4.148 1 98.69 89 TYR A CA 1
ATOM 630 C C . TYR A 1 89 ? -1.049 -4.734 -3.57 1 98.69 89 TYR A C 1
ATOM 632 O O . TYR A 1 89 ? -1.856 -5.668 -3.623 1 98.69 89 TYR A O 1
ATOM 640 N N . LEU A 1 90 ? 0.122 -4.816 -2.955 1 98.81 90 LEU A N 1
ATOM 641 C CA . LEU A 1 90 ? 0.653 -6.137 -2.637 1 98.81 90 LEU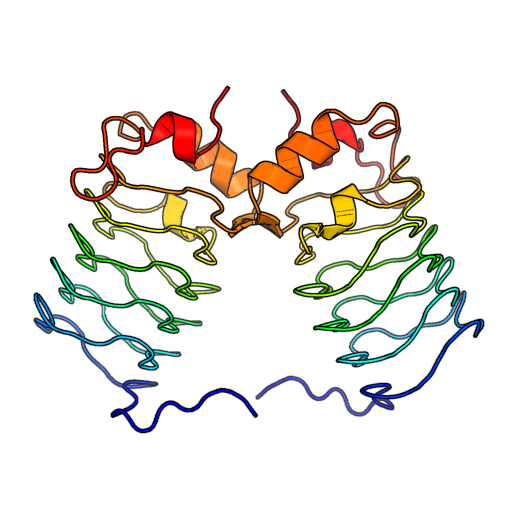 A CA 1
ATOM 642 C C . LEU A 1 90 ? 0.705 -6.352 -1.128 1 98.81 90 LEU A C 1
ATOM 644 O O . LEU A 1 90 ? 0.954 -5.414 -0.37 1 98.81 90 LEU A O 1
ATOM 648 N N . THR A 1 91 ? 0.477 -7.543 -0.779 1 98.5 91 THR A N 1
ATOM 649 C CA . THR A 1 91 ? 0.584 -8.047 0.587 1 98.5 91 THR A CA 1
ATOM 650 C C . THR A 1 91 ? 2.037 -8.352 0.94 1 98.5 91 THR A C 1
ATOM 652 O O . THR A 1 91 ? 2.85 -8.633 0.057 1 98.5 91 THR A O 1
ATOM 655 N N . LYS A 1 92 ? 2.301 -8.359 2.186 1 98.38 92 LYS A N 1
ATOM 656 C CA . LYS A 1 92 ? 3.639 -8.719 2.646 1 98.38 92 LYS A CA 1
ATOM 657 C C . LYS A 1 92 ? 3.967 -10.172 2.303 1 98.38 92 LYS A C 1
ATOM 659 O O . LYS A 1 92 ? 5.133 -10.523 2.115 1 98.38 92 LYS A O 1
ATOM 664 N N . THR A 1 93 ? 2.951 -11.008 2.117 1 98.81 93 THR A N 1
ATOM 665 C CA . THR A 1 93 ? 3.168 -12.43 1.909 1 98.81 93 THR A CA 1
ATOM 666 C C . THR A 1 93 ? 3.738 -12.695 0.519 1 98.81 93 THR A C 1
ATOM 668 O O . THR A 1 93 ? 4.199 -13.805 0.231 1 98.81 93 THR A O 1
ATOM 671 N N . ILE A 1 94 ? 3.803 -11.672 -0.307 1 98.88 94 ILE A N 1
ATOM 672 C CA . ILE A 1 94 ? 4.438 -11.859 -1.607 1 98.88 94 ILE A CA 1
ATOM 673 C C . ILE A 1 94 ? 5.902 -12.242 -1.416 1 98.88 94 ILE A C 1
ATOM 675 O O . ILE A 1 94 ? 6.492 -12.906 -2.268 1 98.88 94 ILE A O 1
ATOM 679 N N . ALA A 1 95 ? 6.48 -11.867 -0.314 1 98.81 95 ALA A N 1
ATOM 680 C CA . ALA A 1 95 ? 7.855 -12.242 0.006 1 98.81 95 ALA A CA 1
ATOM 681 C C . ALA A 1 95 ? 7.988 -13.75 0.15 1 98.81 95 ALA A C 1
ATOM 683 O O . ALA A 1 95 ? 9.094 -14.297 0.036 1 98.81 95 ALA A O 1
ATOM 684 N N . ASP A 1 96 ? 6.883 -14.438 0.323 1 98.81 96 ASP A N 1
ATOM 685 C CA . ASP A 1 96 ? 6.883 -15.883 0.53 1 98.81 96 ASP A CA 1
ATOM 686 C C . ASP A 1 96 ? 6.527 -16.625 -0.759 1 98.81 96 ASP A C 1
ATOM 688 O O . ASP A 1 96 ? 6.32 -17.844 -0.746 1 98.81 96 ASP A O 1
ATOM 692 N N . ALA A 1 97 ? 6.453 -15.93 -1.827 1 98.94 97 ALA A N 1
ATOM 693 C CA . ALA A 1 97 ? 6.211 -16.578 -3.115 1 98.94 97 ALA A CA 1
ATOM 694 C C . ALA A 1 97 ? 7.34 -17.531 -3.471 1 98.94 97 ALA A C 1
ATOM 696 O O . ALA A 1 97 ? 8.469 -17.391 -2.992 1 98.94 97 ALA A O 1
ATOM 697 N N . GLU A 1 98 ? 6.973 -18.453 -4.285 1 98.94 98 GLU A N 1
ATOM 698 C CA . GLU A 1 98 ? 7.973 -19.406 -4.746 1 98.94 98 GLU A CA 1
ATOM 699 C C . GLU A 1 98 ? 8.938 -18.766 -5.738 1 98.94 98 GLU A C 1
ATOM 701 O O . GLU A 1 98 ? 10.141 -19.031 -5.711 1 98.94 98 GLU A O 1
ATOM 706 N N . SER A 1 99 ? 8.43 -17.938 -6.574 1 98.94 99 SER A N 1
ATOM 707 C CA . SER A 1 99 ? 9.258 -17.297 -7.594 1 98.94 99 SER A CA 1
ATOM 708 C C . SER A 1 99 ? 8.688 -15.938 -7.992 1 98.94 99 SER A C 1
ATOM 710 O O . SER A 1 99 ? 7.473 -15.781 -8.109 1 98.94 99 SER A O 1
ATOM 712 N N . ILE A 1 100 ? 9.664 -14.953 -8.242 1 98.94 100 ILE A N 1
ATOM 713 C CA . ILE A 1 100 ? 9.258 -13.656 -8.766 1 98.94 100 ILE A CA 1
ATOM 714 C C . ILE A 1 100 ? 10.094 -13.32 -10 1 98.94 100 ILE A C 1
ATOM 716 O O . ILE A 1 100 ? 10.203 -12.148 -10.383 1 98.94 100 ILE A O 1
ATOM 720 N N . LYS A 1 101 ? 10.672 -14.359 -10.57 1 98.94 101 LYS A N 1
ATOM 721 C CA . LYS A 1 101 ? 11.555 -14.148 -11.719 1 98.94 101 LYS A CA 1
ATOM 722 C C . LYS A 1 101 ? 10.805 -13.469 -12.859 1 98.94 101 LYS A C 1
ATOM 724 O O . LYS A 1 101 ? 9.727 -13.922 -13.258 1 98.94 101 LYS A O 1
ATOM 729 N N . GLY A 1 102 ? 11.391 -12.383 -13.305 1 98.94 102 GLY A N 1
ATOM 730 C CA . GLY A 1 102 ? 10.859 -11.703 -14.477 1 98.94 102 GLY A CA 1
ATOM 731 C C . GLY A 1 102 ? 9.586 -10.93 -14.188 1 98.94 102 GLY A C 1
ATOM 732 O O . GLY A 1 102 ? 8.914 -10.461 -15.109 1 98.94 102 GLY A O 1
ATOM 733 N N . ALA A 1 103 ? 9.188 -10.812 -12.953 1 98.94 103 ALA A N 1
ATOM 734 C CA . ALA A 1 103 ? 7.988 -10.047 -12.617 1 98.94 103 ALA A CA 1
ATOM 735 C C . ALA A 1 103 ? 8.242 -8.547 -12.727 1 98.94 103 ALA A C 1
ATOM 737 O O . ALA A 1 103 ? 9.383 -8.094 -12.578 1 98.94 103 ALA A O 1
ATOM 738 N N . ASP A 1 104 ? 7.207 -7.836 -13.047 1 98.94 104 ASP A N 1
ATOM 739 C CA . ASP A 1 104 ? 7.262 -6.379 -13.141 1 98.94 104 ASP A CA 1
ATOM 740 C C . 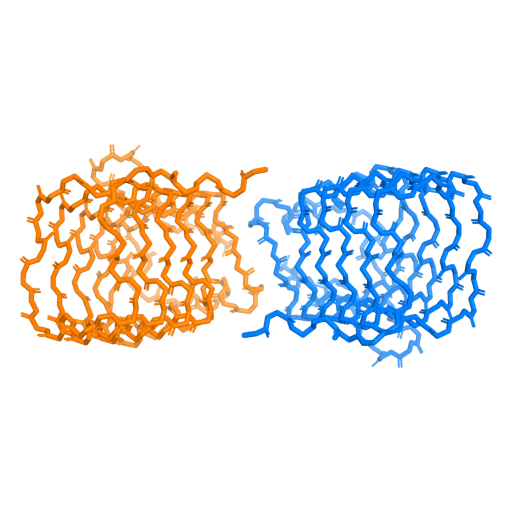ASP A 1 104 ? 6.543 -5.73 -11.961 1 98.94 104 ASP A C 1
ATOM 742 O O . ASP A 1 104 ? 5.316 -5.781 -11.867 1 98.94 104 ASP A O 1
ATOM 746 N N . PHE A 1 105 ? 7.309 -4.984 -11.141 1 98.94 105 PHE A N 1
ATOM 747 C CA . PHE A 1 105 ? 6.754 -4.359 -9.945 1 98.94 105 PHE A CA 1
ATOM 748 C C . PHE A 1 105 ? 6.68 -2.846 -10.109 1 98.94 105 PHE A C 1
ATOM 750 O O . PHE A 1 105 ? 6.637 -2.111 -9.117 1 98.94 105 PHE A O 1
ATOM 757 N N . THR A 1 106 ? 6.598 -2.373 -11.328 1 98.81 106 THR A N 1
ATOM 758 C CA . THR A 1 106 ? 6.594 -0.936 -11.578 1 98.81 106 THR A CA 1
ATOM 759 C C . THR A 1 106 ? 5.414 -0.269 -10.875 1 98.81 106 THR A C 1
ATOM 761 O O . THR A 1 106 ? 4.262 -0.651 -11.094 1 98.81 106 THR A O 1
ATOM 764 N N . GLU A 1 107 ? 5.684 0.713 -9.977 1 98.19 107 GLU A N 1
ATOM 765 C CA . GLU A 1 107 ? 4.695 1.523 -9.273 1 98.19 107 GLU A CA 1
ATOM 766 C C . GLU A 1 107 ? 3.848 0.667 -8.336 1 98.19 107 GLU A C 1
ATOM 768 O O . GLU A 1 107 ? 2.705 1.017 -8.031 1 98.19 107 GLU A O 1
ATOM 773 N N . ALA A 1 108 ? 4.379 -0.546 -7.98 1 98.81 108 ALA A N 1
ATOM 774 C CA . ALA A 1 108 ? 3.637 -1.375 -7.035 1 98.81 108 ALA A CA 1
ATOM 775 C C . ALA A 1 108 ? 3.572 -0.716 -5.66 1 98.81 108 ALA A C 1
ATOM 777 O O . ALA A 1 108 ? 4.453 0.069 -5.301 1 98.81 108 ALA A O 1
ATOM 778 N N . VAL A 1 109 ? 2.549 -1.033 -4.969 1 98.75 109 VAL A N 1
ATOM 779 C CA . VAL A 1 109 ? 2.318 -0.544 -3.611 1 98.75 109 VAL A CA 1
ATOM 780 C C . VAL A 1 109 ? 2.457 -1.694 -2.617 1 98.75 109 VAL A C 1
ATOM 782 O O . VAL A 1 109 ? 1.78 -2.717 -2.742 1 98.75 109 VAL A O 1
ATOM 785 N N . MET A 1 110 ? 3.408 -1.486 -1.623 1 98.69 110 MET A N 1
ATOM 786 C CA . MET A 1 110 ? 3.627 -2.553 -0.65 1 98.69 110 MET A CA 1
ATOM 787 C C . MET A 1 110 ? 4.25 -2.004 0.628 1 98.69 110 MET A C 1
ATOM 789 O O . MET A 1 110 ? 4.75 -0.877 0.646 1 98.69 110 MET A O 1
ATOM 793 N N . PRO A 1 111 ? 4.152 -2.832 1.657 1 98.44 111 PRO A N 1
ATOM 794 C CA . PRO A 1 111 ? 4.918 -2.414 2.832 1 98.44 111 PRO A CA 1
ATOM 795 C C . PRO A 1 111 ? 6.414 -2.287 2.545 1 98.44 111 PRO A C 1
ATOM 797 O O . PRO A 1 111 ? 6.977 -3.104 1.811 1 98.44 111 PRO A O 1
ATOM 800 N N . LEU A 1 112 ? 7.043 -1.333 3.141 1 97.75 112 LEU A N 1
ATOM 801 C CA . LEU A 1 112 ? 8.438 -1.029 2.848 1 97.75 112 LEU A CA 1
ATOM 802 C C . LEU A 1 112 ? 9.336 -2.219 3.178 1 97.75 112 LEU A C 1
ATOM 804 O O . LEU A 1 112 ? 10.195 -2.592 2.377 1 97.75 112 LEU A O 1
ATOM 808 N N . PRO A 1 113 ? 9.109 -2.982 4.301 1 97.81 113 PRO A N 1
ATOM 809 C CA . PRO A 1 113 ? 9.977 -4.137 4.547 1 97.81 113 PRO A CA 1
ATOM 810 C C . PRO A 1 113 ? 9.812 -5.23 3.496 1 97.81 113 PRO A C 1
ATOM 812 O O . PRO A 1 113 ? 10.758 -5.969 3.215 1 97.81 113 PRO A O 1
ATOM 815 N N . THR A 1 114 ? 8.633 -5.289 2.945 1 98.56 114 THR A N 1
ATOM 816 C CA . THR A 1 114 ? 8.383 -6.285 1.905 1 98.56 114 THR A CA 1
ATOM 817 C C . THR A 1 114 ? 9.258 -6.012 0.681 1 98.56 114 THR A C 1
ATOM 819 O O . THR A 1 114 ? 9.836 -6.934 0.103 1 98.56 114 THR A O 1
ATOM 822 N N . GLN A 1 115 ? 9.336 -4.727 0.296 1 98.06 115 GLN A N 1
ATOM 823 C CA . GLN A 1 115 ? 10.211 -4.352 -0.812 1 98.06 115 GLN A CA 1
ATOM 824 C C . GLN A 1 115 ? 11.648 -4.785 -0.553 1 98.06 115 GLN A C 1
ATOM 826 O O . GLN A 1 115 ? 12.297 -5.348 -1.436 1 98.06 115 GLN A O 1
ATOM 831 N N . LYS A 1 116 ? 12.117 -4.609 0.623 1 96.56 116 LYS A N 1
ATOM 832 C CA . LYS A 1 116 ? 13.469 -5 0.984 1 96.56 116 LYS A CA 1
ATOM 833 C C . LYS A 1 116 ? 13.648 -6.516 0.907 1 96.56 116 LYS A C 1
ATOM 835 O O . LYS A 1 116 ? 14.656 -7.004 0.396 1 96.56 116 LYS A O 1
ATOM 840 N N . ALA A 1 117 ? 12.695 -7.176 1.419 1 98.38 117 ALA A N 1
ATOM 841 C CA . ALA A 1 117 ? 12.75 -8.633 1.381 1 98.38 117 ALA A CA 1
ATOM 842 C C . ALA A 1 117 ? 12.805 -9.141 -0.056 1 98.38 117 ALA A C 1
ATOM 844 O O . ALA A 1 117 ? 13.547 -10.078 -0.359 1 98.38 117 ALA A O 1
ATOM 845 N N . LEU A 1 118 ? 12.008 -8.508 -0.902 1 98.75 118 LEU A N 1
ATOM 846 C CA . LEU A 1 118 ? 12 -8.922 -2.301 1 98.75 118 LEU A CA 1
ATOM 847 C C . LEU A 1 118 ? 13.344 -8.625 -2.959 1 98.75 118 LEU A C 1
ATOM 849 O O . LEU A 1 118 ? 13.844 -9.422 -3.752 1 98.75 118 LEU A O 1
ATOM 853 N N . CYS A 1 119 ? 13.93 -7.555 -2.662 1 98 119 CYS A N 1
ATOM 854 C CA . CYS A 1 119 ? 15.211 -7.156 -3.234 1 98 119 CYS A CA 1
ATOM 855 C C . CYS A 1 119 ? 16.312 -8.117 -2.814 1 98 119 CYS A C 1
ATOM 857 O O . CYS A 1 119 ? 17.312 -8.266 -3.521 1 98 119 CYS A O 1
ATOM 859 N N . ALA A 1 120 ? 16.172 -8.758 -1.756 1 97.88 120 ALA A N 1
ATOM 860 C CA . ALA A 1 120 ? 17.203 -9.648 -1.233 1 97.88 120 ALA A CA 1
ATOM 861 C C . ALA A 1 120 ? 17.109 -11.031 -1.885 1 97.88 120 ALA A C 1
ATOM 863 O O . ALA A 1 120 ? 18 -11.859 -1.716 1 97.88 120 ALA A O 1
ATOM 864 N N . ARG A 1 121 ? 16.109 -11.211 -2.619 1 98.56 121 ARG A N 1
ATOM 865 C CA . ARG A 1 121 ? 15.906 -12.531 -3.205 1 98.56 121 ARG A CA 1
ATOM 866 C C . ARG A 1 121 ? 16.812 -12.734 -4.41 1 98.56 121 ARG A C 1
ATOM 868 O O . ARG A 1 121 ? 16.984 -11.836 -5.23 1 98.56 121 ARG A O 1
ATOM 875 N N . ALA A 1 122 ? 17.297 -13.961 -4.574 1 98.38 122 ALA A N 1
ATOM 876 C CA . ALA A 1 122 ? 18.172 -14.305 -5.691 1 98.38 122 ALA A CA 1
ATOM 877 C C . ALA A 1 122 ? 17.391 -14.336 -7.004 1 98.38 122 ALA A C 1
ATOM 879 O O . ALA A 1 122 ? 17.953 -14.055 -8.07 1 98.38 122 ALA A O 1
ATOM 880 N N . ASP A 1 123 ? 16.031 -14.609 -6.855 1 98.56 123 ASP A N 1
ATOM 881 C CA . ASP A 1 123 ? 15.258 -14.758 -8.086 1 98.56 123 ASP A CA 1
ATOM 882 C C . ASP A 1 123 ? 14.609 -13.438 -8.492 1 98.56 123 ASP A C 1
ATOM 884 O O . ASP A 1 123 ? 13.789 -13.398 -9.414 1 98.56 123 ASP A O 1
ATOM 888 N N . ALA A 1 124 ? 14.938 -12.367 -7.766 1 98.69 124 ALA A N 1
ATOM 889 C CA . ALA A 1 124 ? 14.547 -11.047 -8.242 1 98.69 124 ALA A CA 1
ATOM 890 C C . ALA A 1 124 ? 15.43 -10.594 -9.398 1 98.69 124 ALA A C 1
ATOM 892 O O . ALA A 1 124 ? 16.188 -9.625 -9.266 1 98.69 124 ALA A O 1
ATOM 893 N N . ILE A 1 125 ? 15.281 -11.266 -10.523 1 98.62 125 ILE A N 1
ATOM 894 C CA . ILE A 1 125 ? 16.141 -11.062 -11.688 1 98.62 125 ILE A CA 1
ATOM 895 C C . ILE A 1 125 ? 15.312 -11.234 -12.961 1 98.62 125 ILE A C 1
ATOM 897 O O . ILE A 1 125 ? 14.195 -11.758 -12.922 1 98.62 125 ILE A O 1
ATOM 901 N N . GLY A 1 126 ? 15.914 -10.719 -14 1 98.44 126 GLY A N 1
ATOM 902 C CA . GLY A 1 126 ? 15.289 -10.906 -15.297 1 98.44 126 GLY A CA 1
ATOM 903 C C . GLY A 1 126 ? 14.508 -9.695 -15.766 1 98.44 126 GLY A C 1
ATOM 904 O O . GLY A 1 126 ? 14.555 -8.641 -15.133 1 98.44 126 GLY A O 1
ATOM 905 N N . LYS A 1 127 ? 13.922 -9.891 -16.984 1 98.81 127 LYS A N 1
ATOM 906 C CA . LYS A 1 127 ? 13.062 -8.898 -17.625 1 98.81 127 LYS A CA 1
ATOM 907 C C . LYS A 1 127 ? 11.672 -9.469 -17.891 1 98.81 127 LYS A C 1
ATOM 909 O O . LYS A 1 127 ? 11.539 -10.625 -18.312 1 98.81 127 LYS A O 1
ATOM 914 N N . ASN A 1 128 ? 10.789 -8.656 -17.594 1 98.94 128 ASN A N 1
ATOM 915 C CA . ASN A 1 128 ? 9.43 -9.117 -17.891 1 98.94 128 ASN A CA 1
ATOM 916 C C . ASN A 1 128 ? 9.203 -9.305 -19.375 1 98.94 128 ASN A C 1
ATOM 918 O O . ASN A 1 128 ? 9.461 -8.391 -20.172 1 98.94 128 ASN A O 1
ATOM 922 N N . PRO A 1 129 ? 8.711 -10.422 -19.734 1 98.81 129 PRO A N 1
ATOM 923 C CA . PRO A 1 129 ? 8.602 -10.688 -21.172 1 98.81 129 PRO A CA 1
ATOM 924 C C . PRO A 1 129 ? 7.516 -9.852 -21.844 1 98.81 129 PRO A C 1
ATOM 926 O O . PRO A 1 129 ? 7.523 -9.688 -23.078 1 98.81 129 PRO A O 1
ATOM 929 N N . THR A 1 130 ? 6.605 -9.352 -21.094 1 98.88 130 THR A N 1
ATOM 930 C CA . THR A 1 130 ? 5.492 -8.586 -21.641 1 98.88 130 THR A CA 1
ATOM 931 C C . THR A 1 130 ? 5.828 -7.098 -21.672 1 98.88 130 THR A C 1
ATOM 933 O O . THR A 1 130 ? 5.652 -6.441 -22.703 1 98.88 130 THR A O 1
ATOM 936 N N . THR A 1 131 ? 6.406 -6.566 -20.625 1 98.88 131 THR A N 1
ATOM 937 C CA . THR A 1 131 ? 6.566 -5.125 -20.484 1 98.88 131 THR A CA 1
ATOM 938 C C . THR A 1 131 ? 8 -4.707 -20.797 1 98.88 131 THR A C 1
ATOM 940 O O . THR A 1 131 ? 8.273 -3.533 -21.047 1 98.88 131 THR A O 1
ATOM 943 N N . GLY A 1 132 ? 8.867 -5.621 -20.625 1 98.88 132 GLY A N 1
ATOM 944 C CA . GLY A 1 132 ? 10.273 -5.324 -20.797 1 98.88 132 GLY A CA 1
ATOM 945 C C . GLY A 1 132 ? 10.938 -4.781 -19.547 1 98.88 132 GLY A C 1
ATOM 946 O O . GLY A 1 132 ? 12.156 -4.555 -19.531 1 98.88 132 GLY A O 1
ATOM 947 N N . ALA A 1 133 ? 10.328 -4.613 -18.5 1 98.88 133 ALA A N 1
ATOM 948 C CA . ALA A 1 133 ? 10.883 -4.059 -17.266 1 98.88 133 ALA A CA 1
ATOM 949 C C . ALA A 1 133 ? 11.844 -5.043 -16.609 1 98.88 133 ALA A C 1
ATOM 951 O O . ALA A 1 133 ? 11.578 -6.246 -16.562 1 98.88 133 ALA A O 1
ATOM 952 N N . ASP A 1 134 ? 12.938 -4.48 -16.094 1 98.88 134 ASP A N 1
ATOM 953 C CA . ASP A 1 134 ? 13.828 -5.281 -15.266 1 98.88 134 ASP A CA 1
ATOM 954 C C . ASP A 1 134 ? 13.242 -5.488 -13.867 1 98.88 134 ASP A C 1
ATOM 956 O O . ASP A 1 134 ? 12.789 -4.539 -13.234 1 98.88 134 ASP A O 1
ATOM 960 N N . THR A 1 135 ? 13.203 -6.734 -13.406 1 98.88 135 THR A N 1
ATOM 961 C CA . THR A 1 135 ? 12.547 -7.043 -12.141 1 98.88 135 THR A CA 1
ATOM 962 C C . THR A 1 135 ? 13.18 -6.254 -10.992 1 98.88 135 THR A C 1
ATOM 964 O O . THR A 1 135 ? 12.477 -5.594 -10.227 1 98.88 135 THR A O 1
ATOM 967 N N . ARG A 1 136 ? 14.469 -6.277 -10.867 1 98.44 136 ARG A N 1
ATOM 968 C CA . ARG A 1 136 ? 15.164 -5.598 -9.781 1 98.44 136 ARG A CA 1
ATOM 969 C C . ARG A 1 136 ? 14.961 -4.086 -9.867 1 98.44 136 ARG A C 1
ATOM 971 O O . ARG A 1 136 ? 14.742 -3.426 -8.844 1 98.44 136 ARG A O 1
ATOM 978 N N . GLU A 1 137 ? 15.008 -3.543 -11.078 1 98 137 GLU A N 1
ATOM 979 C CA . GLU A 1 137 ? 14.773 -2.113 -11.266 1 98 137 GLU A CA 1
ATOM 980 C C . GLU A 1 137 ? 13.344 -1.735 -10.898 1 98 137 GLU A C 1
ATOM 982 O O . GLU A 1 137 ? 13.109 -0.705 -10.266 1 98 137 GLU A O 1
ATOM 987 N N . SER A 1 138 ? 12.438 -2.613 -11.305 1 98.62 138 SER A N 1
ATOM 988 C CA . SER A 1 138 ? 11.031 -2.332 -11.031 1 98.62 138 SER A CA 1
ATOM 989 C C . SER A 1 138 ? 10.734 -2.393 -9.531 1 98.62 138 SER A C 1
ATOM 991 O O . SER A 1 138 ? 9.789 -1.767 -9.055 1 98.62 138 SER A O 1
ATOM 993 N N . LEU A 1 139 ? 11.562 -3.047 -8.766 1 98.44 139 LEU A N 1
ATOM 994 C CA . LEU A 1 139 ? 11.477 -3.09 -7.312 1 98.44 139 LEU A CA 1
ATOM 995 C C . LEU A 1 139 ? 12.242 -1.93 -6.688 1 98.44 139 LEU A C 1
ATOM 997 O O . LEU A 1 139 ? 12.234 -1.762 -5.465 1 98.44 139 LEU A O 1
ATOM 1001 N N . MET A 1 140 ? 12.945 -1.227 -7.535 1 96.38 140 MET A N 1
ATOM 1002 C CA . MET A 1 140 ? 13.75 -0.09 -7.102 1 96.38 140 MET A CA 1
ATOM 1003 C C . MET A 1 140 ? 14.805 -0.525 -6.09 1 96.38 140 MET A C 1
ATOM 1005 O O . MET A 1 140 ? 14.992 0.135 -5.066 1 96.38 140 MET A O 1
ATOM 1009 N N . CYS A 1 141 ? 15.375 -1.686 -6.441 1 93.5 141 CYS A N 1
ATOM 1010 C CA . CYS A 1 141 ? 16.469 -2.178 -5.602 1 93.5 141 CYS A CA 1
ATOM 1011 C C . CYS A 1 141 ? 17.734 -1.374 -5.828 1 93.5 141 CYS A C 1
ATOM 1013 O O . CYS A 1 141 ? 18.062 -1.023 -6.965 1 93.5 141 CYS A O 1
ATOM 1015 N N . VAL A 1 142 ? 18.422 -0.922 -4.75 1 77 142 VAL A N 1
ATOM 1016 C CA . VAL A 1 142 ? 19.688 -0.2 -4.855 1 77 142 VAL A CA 1
ATOM 1017 C C . VAL A 1 142 ? 20.844 -1.167 -4.664 1 77 142 VAL A C 1
ATOM 1019 O O . VAL A 1 142 ? 20.703 -2.197 -4.004 1 77 142 VAL A O 1
ATOM 1022 N N . MET B 1 1 ? -17.125 -7.512 7.914 1 21.78 1 MET B N 1
ATOM 1023 C CA . MET B 1 1 ? -17.938 -6.422 8.445 1 21.78 1 MET B CA 1
ATOM 1024 C C . MET B 1 1 ? -17.125 -5.137 8.547 1 21.78 1 MET B C 1
ATOM 1026 O O . MET B 1 1 ? -16.062 -5.113 9.18 1 21.78 1 MET B O 1
ATOM 1030 N N . ALA B 1 2 ? -17 -4.219 7.543 1 30.33 2 ALA B N 1
ATOM 1031 C CA . ALA B 1 2 ? -16.281 -2.943 7.57 1 30.33 2 ALA B CA 1
ATOM 1032 C C . ALA B 1 2 ? -16.484 -2.232 8.906 1 30.33 2 ALA B C 1
ATOM 1034 O O . ALA B 1 2 ? -17.625 -2.076 9.367 1 30.33 2 ALA B O 1
ATOM 1035 N N . VAL B 1 3 ? -15.625 -2.357 9.844 1 33.59 3 VAL B N 1
ATOM 1036 C CA . VAL B 1 3 ? -15.766 -1.759 11.164 1 33.59 3 VAL B CA 1
ATOM 1037 C C . VAL B 1 3 ? -16.297 -0.334 11.039 1 33.59 3 VAL B C 1
ATOM 1039 O O . VAL B 1 3 ? -15.609 0.55 10.523 1 33.59 3 VAL B O 1
ATOM 1042 N N . SER B 1 4 ? -17.5 -0.128 10.578 1 36.59 4 SER B N 1
ATOM 1043 C CA . SER B 1 4 ? -18.234 1.089 10.914 1 36.59 4 SER B CA 1
ATOM 1044 C C . SER B 1 4 ? -18.062 1.434 12.391 1 36.59 4 SER B C 1
ATOM 1046 O O . SER B 1 4 ? -18.578 0.721 13.266 1 36.59 4 SER B O 1
ATOM 1048 N N . GLY B 1 5 ? -16.953 1.514 13.039 1 35.62 5 GLY B N 1
ATOM 1049 C CA . GLY B 1 5 ? -17.125 2.031 14.391 1 35.62 5 GLY B CA 1
ATOM 1050 C C . GLY B 1 5 ? -18.266 3.025 14.516 1 35.62 5 GLY B C 1
ATOM 1051 O O . GLY B 1 5 ? -18.703 3.588 13.516 1 35.62 5 GLY B O 1
ATOM 1052 N N . GLY B 1 6 ? -19.328 2.938 15.445 1 41.5 6 GLY B N 1
ATOM 1053 C CA . GLY B 1 6 ? -20.359 3.842 15.922 1 41.5 6 GLY B CA 1
ATOM 1054 C C . GLY B 1 6 ? -20.016 5.305 15.703 1 41.5 6 GLY B C 1
ATOM 1055 O O . GLY B 1 6 ? -20.797 6.188 16.062 1 41.5 6 GLY B O 1
ATOM 1056 N N . GLY B 1 7 ? -18.703 5.824 15.875 1 47.47 7 GLY B N 1
ATOM 1057 C CA . GLY B 1 7 ? -18.453 7.258 15.93 1 47.47 7 GLY B CA 1
ATOM 1058 C C . GLY B 1 7 ? -18.844 7.98 14.656 1 47.47 7 GLY B C 1
ATOM 1059 O O . GLY B 1 7 ? -19.031 7.355 13.617 1 47.47 7 GLY B O 1
ATOM 1060 N N . LYS B 1 8 ? -19.172 9.336 14.891 1 60.97 8 LYS B N 1
ATOM 1061 C CA . LYS B 1 8 ? -19.594 10.297 13.883 1 60.97 8 LYS B CA 1
ATOM 1062 C C . LYS B 1 8 ? -18.625 10.344 12.711 1 60.97 8 LYS B C 1
ATOM 1064 O O . LYS B 1 8 ? -17.422 10.539 12.914 1 60.97 8 LYS B O 1
ATOM 1069 N N . ASP B 1 9 ? -18.922 9.859 11.562 1 87.06 9 ASP B N 1
ATOM 1070 C CA . ASP B 1 9 ? -18.344 9.883 10.227 1 87.06 9 ASP B CA 1
ATOM 1071 C C . ASP B 1 9 ? -18.281 11.305 9.68 1 87.06 9 ASP B C 1
ATOM 1073 O O . ASP B 1 9 ? -19.219 12.086 9.875 1 87.06 9 ASP B O 1
ATOM 1077 N N . TYR B 1 10 ? -17.047 11.688 9.305 1 95.19 10 TYR B N 1
ATOM 1078 C CA . TYR B 1 10 ? -16.844 13 8.703 1 95.19 10 TYR B CA 1
ATOM 1079 C C . TYR B 1 10 ? -16.781 12.906 7.184 1 95.19 10 TYR B C 1
ATOM 1081 O O . TYR B 1 10 ? -16.406 13.867 6.512 1 95.19 10 TYR B O 1
ATOM 1089 N N . SER B 1 11 ? -17.172 11.844 6.617 1 96.06 11 SER B N 1
ATOM 1090 C CA . SER B 1 11 ? -17.047 11.625 5.18 1 96.06 11 SER B CA 1
ATOM 1091 C C . SER B 1 11 ? -17.875 12.625 4.391 1 96.06 11 SER B C 1
ATOM 1093 O O . SER B 1 11 ? -19.047 12.875 4.73 1 96.06 11 SER B O 1
ATOM 1095 N N . GLY B 1 12 ? -17.188 13.18 3.523 1 95.81 12 GLY B N 1
ATOM 1096 C CA . GLY B 1 12 ? -17.859 14.102 2.629 1 95.81 12 GLY B CA 1
ATOM 1097 C C . GLY B 1 12 ? -18.031 15.492 3.221 1 95.81 12 GLY B C 1
ATOM 1098 O O . GLY B 1 12 ? -18.516 16.406 2.549 1 95.81 12 GLY B O 1
ATOM 1099 N N . PHE B 1 13 ? -17.656 15.664 4.449 1 96.69 13 PHE B N 1
ATOM 1100 C CA . PHE B 1 13 ? -17.828 16.953 5.098 1 96.69 13 PHE B CA 1
ATOM 1101 C C . PHE B 1 13 ? -16.766 17.938 4.621 1 96.69 13 PHE B C 1
ATOM 1103 O O . PHE B 1 13 ? -15.688 17.547 4.176 1 96.69 13 PHE B O 1
ATOM 1110 N N . ASP B 1 14 ? -17.125 19.203 4.719 1 98.25 14 ASP B N 1
ATOM 1111 C CA . ASP B 1 14 ? -16.156 20.281 4.543 1 98.25 14 ASP B CA 1
ATOM 1112 C C . ASP B 1 14 ? -15.562 20.703 5.883 1 98.25 14 ASP B C 1
ATOM 1114 O O . ASP B 1 14 ? -16.234 21.328 6.699 1 98.25 14 ASP B O 1
ATOM 1118 N N . LEU B 1 15 ? -14.328 20.406 6.094 1 98.31 15 LEU B N 1
ATOM 1119 C CA . LEU B 1 15 ? -13.617 20.734 7.324 1 98.31 15 LEU B CA 1
ATOM 1120 C C . LEU B 1 15 ? -12.508 21.75 7.062 1 98.31 15 LEU B C 1
ATOM 1122 O O . LEU B 1 15 ? -11.562 21.844 7.84 1 98.31 15 LEU B O 1
ATOM 1126 N N . THR B 1 16 ? -12.617 22.438 5.961 1 98.62 16 THR B N 1
ATOM 1127 C CA . THR B 1 16 ? -11.594 23.391 5.547 1 98.62 16 THR B CA 1
ATOM 1128 C C . THR B 1 16 ? -11.266 24.359 6.676 1 98.62 16 THR B C 1
ATOM 1130 O O . THR B 1 16 ? -12.172 25 7.234 1 98.62 16 THR B O 1
ATOM 1133 N N . GLY B 1 17 ? -10.094 24.312 7.07 1 98.56 17 GLY B N 1
ATOM 1134 C CA . GLY B 1 17 ? -9.602 25.281 8.023 1 98.56 17 GLY B CA 1
ATOM 1135 C C . GLY B 1 17 ? -10.023 25 9.453 1 98.56 17 GLY B C 1
ATOM 1136 O O . GLY B 1 17 ? -9.703 25.766 10.367 1 98.56 17 GLY B O 1
ATOM 1137 N N . GLN B 1 18 ? -10.648 23.891 9.703 1 98.25 18 GLN B N 1
ATOM 1138 C CA . GLN B 1 18 ? -11.125 23.578 11.047 1 98.25 18 GLN B CA 1
ATOM 1139 C C . GLN B 1 18 ? -9.984 23.094 11.938 1 98.25 18 GLN B C 1
ATOM 1141 O O . GLN B 1 18 ? -8.984 22.562 11.438 1 98.25 18 GLN B O 1
ATOM 1146 N N . ASP B 1 19 ? -10.211 23.375 13.203 1 98.56 19 ASP B N 1
ATOM 1147 C CA . ASP B 1 19 ? -9.258 22.859 14.18 1 98.56 19 ASP B CA 1
ATOM 1148 C C . ASP B 1 19 ? -9.781 21.594 14.844 1 98.56 19 ASP B C 1
ATOM 1150 O O . ASP B 1 19 ? -10.695 21.656 15.664 1 98.56 19 ASP B O 1
ATOM 1154 N N . LEU B 1 20 ? -9.227 20.531 14.484 1 98 20 LEU B N 1
ATOM 1155 C CA . LEU B 1 20 ? -9.547 19.234 15.078 1 98 20 LEU B CA 1
ATOM 1156 C C . LEU B 1 20 ? -8.367 18.688 15.875 1 98 20 LEU B C 1
ATOM 1158 O O . LEU B 1 20 ? -8.234 17.469 16.047 1 98 20 LEU B O 1
ATOM 1162 N N . GLY B 1 21 ? -7.492 19.578 16.344 1 98.44 21 GLY B N 1
ATOM 1163 C CA . GLY B 1 21 ? -6.285 19.188 17.047 1 98.44 21 GLY B CA 1
ATOM 1164 C C . GLY B 1 21 ? -6.566 18.625 18.438 1 98.44 21 GLY B C 1
ATOM 1165 O O . GLY B 1 21 ? -7.523 19.031 19.094 1 98.44 21 GLY B O 1
ATOM 1166 N N . GLY B 1 22 ? -5.793 17.656 18.828 1 98.31 22 GLY B N 1
ATOM 1167 C CA . GLY B 1 22 ? -5.812 17.156 20.188 1 98.31 22 GLY B CA 1
ATOM 1168 C C . GLY B 1 22 ? -6.98 16.234 20.469 1 98.31 22 GLY B C 1
ATOM 1169 O O . GLY B 1 22 ? -7.176 15.797 21.609 1 98.31 22 GLY B O 1
ATOM 1170 N N . GLN B 1 23 ? -7.688 15.852 19.469 1 97.62 23 GLN B N 1
ATOM 1171 C CA . GLN B 1 23 ? -8.875 15.023 19.656 1 97.62 23 GLN B CA 1
ATOM 1172 C C . GLN B 1 23 ? -8.555 13.547 19.484 1 97.62 23 GLN B C 1
ATOM 1174 O O . GLN B 1 23 ? -7.555 13.188 18.859 1 97.62 23 GLN B O 1
ATOM 1179 N N . THR B 1 24 ? -9.406 12.719 20.172 1 98.25 24 THR B N 1
ATOM 1180 C CA . THR B 1 24 ? -9.383 11.281 19.922 1 98.25 24 THR B CA 1
ATOM 1181 C C . THR B 1 24 ? -10.414 10.898 18.859 1 98.25 24 THR B C 1
ATOM 1183 O O . THR B 1 24 ? -11.617 10.859 19.141 1 98.25 24 THR B O 1
ATOM 1186 N N . LEU B 1 25 ? -9.875 10.586 17.688 1 97.69 25 LEU B N 1
ATOM 1187 C CA . LEU B 1 25 ? -10.75 10.344 16.562 1 97.69 25 LEU B CA 1
ATOM 1188 C C . LEU B 1 25 ? -10.5 8.969 15.953 1 97.69 25 LEU B C 1
ATOM 1190 O O . LEU B 1 25 ? -10.789 8.734 14.781 1 97.69 25 LEU B O 1
ATOM 1194 N N . ASN B 1 26 ? -9.984 8.055 16.734 1 98 26 ASN B N 1
ATOM 1195 C CA . ASN B 1 26 ? -9.617 6.734 16.234 1 98 26 ASN B CA 1
ATOM 1196 C C . ASN B 1 26 ? -10.789 6.07 15.516 1 98 26 ASN B C 1
ATOM 1198 O O . ASN B 1 26 ? -11.914 6.078 16.016 1 98 26 ASN B O 1
ATOM 1202 N N . GLY B 1 27 ? -10.492 5.633 14.375 1 96.81 27 GLY B N 1
ATOM 1203 C CA . GLY B 1 27 ? -11.438 4.801 13.648 1 96.81 27 GLY B CA 1
ATOM 1204 C C . GLY B 1 27 ? -12.492 5.602 12.906 1 96.81 27 GLY B C 1
ATOM 1205 O O . GLY B 1 27 ? -13.32 5.035 12.195 1 96.81 27 GLY B O 1
ATOM 1206 N N . LYS B 1 28 ? -12.445 6.91 12.953 1 96.31 28 LYS B N 1
ATOM 1207 C CA . LYS B 1 28 ? -13.43 7.727 12.25 1 96.31 28 LYS B CA 1
ATOM 1208 C C . LYS B 1 28 ? -13.148 7.746 10.75 1 96.31 28 LYS B C 1
ATOM 1210 O O . LYS B 1 28 ? -12.023 7.492 10.32 1 96.31 28 LYS B O 1
ATOM 1215 N N . GLU B 1 29 ? -14.227 8.07 10.031 1 97.94 29 GLU B N 1
ATOM 1216 C CA . GLU B 1 29 ? -14.117 8.117 8.57 1 97.94 29 GLU B CA 1
ATOM 1217 C C . GLU B 1 29 ? -14.078 9.562 8.07 1 97.94 29 GLU B C 1
ATOM 1219 O O . GLU B 1 29 ? -14.953 10.367 8.398 1 97.94 29 GLU B O 1
ATOM 1224 N N . PHE B 1 30 ? -13.055 9.805 7.32 1 98.12 30 PHE B N 1
ATOM 1225 C CA . PHE B 1 30 ? -12.891 11.109 6.688 1 98.12 30 PHE B CA 1
ATOM 1226 C C . PHE B 1 30 ? -12.852 10.969 5.168 1 98.12 30 PHE B C 1
ATOM 1228 O O . PHE B 1 30 ? -12.148 11.727 4.492 1 98.12 30 PHE B O 1
ATOM 1235 N N . ARG B 1 31 ? -13.469 9.961 4.613 1 97.75 31 ARG B N 1
ATOM 1236 C CA . ARG B 1 31 ? -13.422 9.695 3.178 1 97.75 31 ARG B CA 1
ATOM 1237 C C . ARG B 1 31 ? -14.055 10.836 2.387 1 97.75 31 ARG B C 1
ATOM 1239 O O . ARG B 1 31 ? -15.117 11.344 2.756 1 97.75 31 ARG B O 1
ATOM 1246 N N . GLY B 1 32 ? -13.328 11.25 1.385 1 97.94 32 GLY B N 1
ATOM 1247 C CA . GLY B 1 32 ? -13.844 12.289 0.5 1 97.94 32 GLY B CA 1
ATOM 1248 C C . GLY B 1 32 ? -14.055 13.617 1.196 1 97.94 32 GLY B C 1
ATOM 1249 O O . GLY B 1 32 ? -14.812 14.469 0.716 1 97.94 32 GLY B O 1
ATOM 1250 N N . THR B 1 33 ? -13.5 13.789 2.289 1 98.31 33 THR B N 1
ATOM 1251 C CA . THR B 1 33 ? -13.625 15.016 3.061 1 98.31 33 THR B CA 1
ATOM 1252 C C . THR B 1 33 ? -12.766 16.125 2.455 1 98.31 33 THR B C 1
ATOM 1254 O O . THR B 1 33 ? -11.703 15.844 1.881 1 98.31 33 THR B O 1
ATOM 1257 N N . PHE B 1 34 ? -13.258 17.328 2.555 1 98.62 34 PHE B N 1
ATOM 1258 C CA . PHE B 1 34 ? -12.453 18.5 2.254 1 98.62 34 PHE B CA 1
ATOM 1259 C C . PHE B 1 34 ? -11.867 19.109 3.527 1 98.62 34 PHE B C 1
ATOM 1261 O O . PHE B 1 34 ? -12.609 19.609 4.375 1 98.62 34 PHE B O 1
ATOM 1268 N N . ALA B 1 35 ? -10.57 19.094 3.631 1 98.69 35 ALA B N 1
ATOM 1269 C CA . ALA B 1 35 ? -9.969 19.516 4.891 1 98.69 35 ALA B CA 1
ATOM 1270 C C . ALA B 1 35 ? -8.742 20.375 4.645 1 98.69 35 ALA B C 1
ATOM 1272 O O . ALA B 1 35 ? -7.777 20.344 5.414 1 98.69 35 ALA B O 1
ATOM 1273 N N . LYS B 1 36 ? -8.75 21.094 3.531 1 98.81 36 LYS B N 1
ATOM 1274 C CA . LYS B 1 36 ? -7.621 21.984 3.264 1 98.81 36 LYS B CA 1
ATOM 1275 C C . LYS B 1 36 ? -7.34 22.891 4.457 1 98.81 36 LYS B C 1
ATOM 1277 O O . LYS B 1 36 ? -8.242 23.562 4.957 1 98.81 36 LYS B O 1
ATOM 1282 N N . GLY B 1 37 ? -6.203 22.859 4.891 1 98.88 37 GLY B N 1
ATOM 1283 C CA . GLY B 1 37 ? -5.762 23.781 5.926 1 98.88 37 GLY B CA 1
ATOM 1284 C C . GLY B 1 37 ? -6.297 23.438 7.301 1 98.88 37 GLY B C 1
ATOM 1285 O O . GLY B 1 37 ? -6.086 24.172 8.266 1 98.88 37 GLY B O 1
ATOM 1286 N N . ALA B 1 38 ? -6.953 22.328 7.445 1 98.88 38 ALA B N 1
ATOM 1287 C CA . ALA B 1 38 ? -7.422 21.906 8.766 1 98.88 38 ALA B CA 1
ATOM 1288 C C . ALA B 1 38 ? -6.258 21.438 9.641 1 98.88 38 ALA B C 1
ATOM 1290 O O . ALA B 1 38 ? -5.168 21.156 9.133 1 98.88 38 ALA B O 1
ATOM 1291 N N . SER B 1 39 ? -6.566 21.453 10.898 1 98.94 39 SER B N 1
ATOM 1292 C CA . SER B 1 39 ? -5.535 21 11.828 1 98.94 39 SER B CA 1
ATOM 1293 C C . SER B 1 39 ? -5.957 19.719 12.531 1 98.94 39 SER B C 1
ATOM 1295 O O . SER B 1 39 ? -7.059 19.625 13.078 1 98.94 39 SER B O 1
ATOM 1297 N N . PHE B 1 40 ? -5.125 18.781 12.492 1 98.88 40 PHE B N 1
ATOM 1298 C CA . PHE B 1 40 ? -5.242 17.547 13.273 1 98.88 40 PHE B CA 1
ATOM 1299 C C . PHE B 1 40 ? -4.059 17.406 14.219 1 98.88 40 PHE B C 1
ATOM 1301 O O . PHE B 1 40 ? -3.715 16.281 14.617 1 98.88 40 PHE B O 1
ATOM 1308 N N . LYS B 1 41 ? -3.473 18.547 14.539 1 98.94 41 LYS B N 1
ATOM 1309 C CA . LYS B 1 41 ? -2.277 18.547 15.375 1 98.94 41 LYS B CA 1
ATOM 1310 C C . LYS B 1 41 ? -2.51 17.75 16.672 1 98.94 41 LYS B C 1
ATOM 1312 O O . LYS B 1 41 ? -3.506 17.969 17.359 1 98.94 41 LYS B O 1
ATOM 1317 N N . ASP B 1 42 ? -1.605 16.75 16.953 1 98.88 42 ASP B N 1
ATOM 1318 C CA . ASP B 1 42 ? -1.56 15.961 18.188 1 98.88 42 ASP B CA 1
ATOM 1319 C C . ASP B 1 42 ? -2.842 15.156 18.359 1 98.88 42 ASP B C 1
ATOM 1321 O O . ASP B 1 42 ? -3.184 14.773 19.484 1 98.88 42 ASP B O 1
ATOM 1325 N N . SER B 1 43 ? -3.574 14.922 17.25 1 98.88 43 SER B N 1
ATOM 1326 C CA . SER B 1 43 ? -4.801 14.133 17.344 1 98.88 43 SER B CA 1
ATOM 1327 C C . SER B 1 43 ? -4.512 12.641 17.219 1 98.88 43 SER B C 1
ATOM 1329 O O . SER B 1 43 ? -3.463 12.25 16.703 1 98.88 43 SER B O 1
ATOM 1331 N N . LYS B 1 44 ? -5.438 11.812 17.781 1 98.81 44 LYS B N 1
ATOM 1332 C CA . LYS B 1 44 ? -5.41 10.359 17.625 1 98.81 44 LYS B CA 1
ATOM 1333 C C . LYS B 1 44 ? -6.301 9.914 16.469 1 98.81 44 LYS B C 1
ATOM 1335 O O . LYS B 1 44 ? -7.523 10.047 16.531 1 98.81 44 LYS B O 1
ATOM 1340 N N . LEU B 1 45 ? -5.633 9.406 15.508 1 98.69 45 LEU B N 1
ATOM 1341 C CA . LEU B 1 45 ? -6.328 9.109 14.266 1 98.69 45 LEU B CA 1
ATOM 1342 C C . LEU B 1 45 ? -6.07 7.672 13.82 1 98.69 45 LEU B C 1
ATOM 1344 O O . LEU B 1 45 ? -6.129 7.363 12.633 1 98.69 45 LEU B O 1
ATOM 1348 N N . ARG B 1 46 ? -5.75 6.812 14.781 1 98.75 46 ARG B N 1
ATOM 1349 C CA . ARG B 1 46 ? -5.477 5.422 14.43 1 98.75 46 ARG B CA 1
ATOM 1350 C C . ARG B 1 46 ? -6.637 4.809 13.656 1 98.75 46 ARG B C 1
ATOM 1352 O O . ARG B 1 46 ? -7.793 4.918 14.07 1 98.75 46 ARG B O 1
ATOM 1359 N N . GLY B 1 47 ? -6.281 4.27 12.578 1 98.06 47 GLY B N 1
ATOM 1360 C CA . GLY B 1 47 ? -7.254 3.486 11.828 1 98.06 47 GLY B CA 1
ATOM 1361 C C . GLY B 1 47 ? -8.273 4.34 11.094 1 98.06 47 GLY B C 1
ATOM 1362 O O . GLY B 1 47 ? -9.266 3.824 10.586 1 98.06 47 GLY B O 1
ATOM 1363 N N . CYS B 1 48 ? -8.055 5.594 11.008 1 98.62 48 CYS B N 1
ATOM 1364 C CA . CYS B 1 48 ? -8.969 6.457 10.258 1 98.62 48 CYS B CA 1
ATOM 1365 C C . CYS B 1 48 ? -8.789 6.27 8.758 1 98.62 48 CYS B C 1
ATOM 1367 O O . CYS B 1 48 ? -7.723 5.859 8.297 1 98.62 48 CYS B O 1
ATOM 1369 N N . SER B 1 49 ? -9.883 6.582 8.047 1 98.44 49 SER B N 1
ATOM 1370 C CA . SER B 1 49 ? -9.789 6.594 6.59 1 98.44 49 SER B CA 1
ATOM 1371 C C . SER B 1 49 ? -9.914 8.008 6.039 1 98.44 49 SER B C 1
ATOM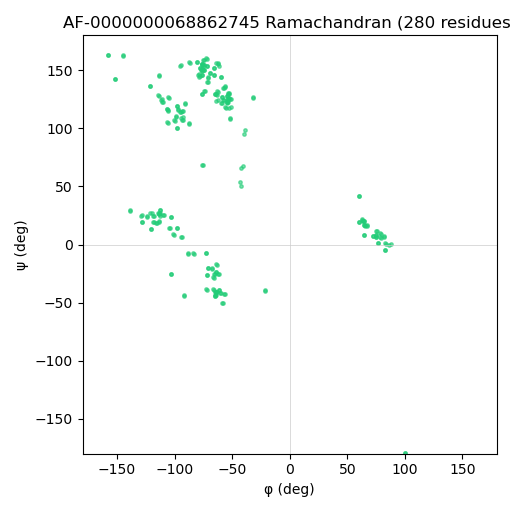 1373 O O . SER B 1 49 ? -10.898 8.703 6.305 1 98.44 49 SER B O 1
ATOM 1375 N N . PHE B 1 50 ? -8.883 8.352 5.281 1 98.56 50 PHE B N 1
ATOM 1376 C CA . PHE B 1 50 ? -8.883 9.633 4.582 1 98.56 50 PHE B CA 1
ATOM 1377 C C . PHE B 1 50 ? -8.93 9.43 3.074 1 98.56 50 PHE B C 1
ATOM 1379 O O . PHE B 1 50 ? -8.43 10.258 2.312 1 98.56 50 PHE B O 1
ATOM 1386 N N . PHE B 1 51 ? -9.523 8.289 2.684 1 97.44 51 PHE B N 1
ATOM 1387 C CA . PHE B 1 51 ? -9.586 7.922 1.272 1 97.44 51 PHE B CA 1
ATOM 1388 C C . PHE B 1 51 ? -10.195 9.047 0.447 1 97.44 51 PHE B C 1
ATOM 1390 O O . PHE B 1 51 ? -11.297 9.516 0.749 1 97.44 51 PHE B O 1
ATOM 1397 N N . LYS B 1 52 ? -9.453 9.539 -0.552 1 98.25 52 LYS B N 1
ATOM 1398 C CA . LYS B 1 52 ? -9.906 10.508 -1.545 1 98.25 52 LYS B CA 1
ATOM 1399 C C . LYS B 1 52 ? -10.188 11.859 -0.9 1 98.25 52 LYS B C 1
ATOM 1401 O O . LYS B 1 52 ? -10.883 12.695 -1.479 1 98.25 52 LYS B O 1
ATOM 1406 N N . ALA B 1 53 ? -9.695 12.094 0.31 1 98.69 53 ALA B N 1
ATOM 1407 C CA . ALA B 1 53 ? -9.883 13.375 0.975 1 98.69 53 ALA B CA 1
ATOM 1408 C C . ALA B 1 53 ? -8.898 14.414 0.444 1 98.69 53 ALA B C 1
ATOM 1410 O O . ALA B 1 53 ? -7.781 14.07 0.042 1 98.69 53 ALA B O 1
ATOM 1411 N N . ASP B 1 54 ? -9.328 15.617 0.394 1 98.88 54 ASP B N 1
ATOM 1412 C CA . ASP B 1 54 ? -8.406 16.719 0.169 1 98.88 54 ASP B CA 1
ATOM 1413 C C . ASP B 1 54 ? -7.812 17.219 1.486 1 98.88 54 ASP B C 1
ATOM 1415 O O . ASP B 1 54 ? -8.461 17.969 2.221 1 98.88 54 ASP B O 1
ATOM 1419 N N . MET B 1 55 ? -6.609 16.891 1.73 1 98.75 55 MET B N 1
ATOM 1420 C CA . MET B 1 55 ? -5.914 17.25 2.963 1 98.75 55 MET B CA 1
ATOM 1421 C C . MET B 1 55 ? -4.766 18.219 2.68 1 98.75 55 MET B C 1
ATOM 1423 O O . MET B 1 55 ? -3.719 18.141 3.326 1 98.75 55 MET B O 1
ATOM 1427 N N . SER B 1 56 ? -4.898 18.969 1.609 1 98.94 56 SER B N 1
ATOM 1428 C CA . SER B 1 56 ? -3.844 19.938 1.309 1 98.94 56 SER B CA 1
ATOM 1429 C C . SER B 1 56 ? -3.639 20.906 2.463 1 98.94 56 SER B C 1
ATOM 1431 O O . SER B 1 56 ? -4.605 21.359 3.084 1 98.94 56 SER B O 1
ATOM 1433 N N . GLU B 1 57 ? -2.404 21.141 2.797 1 98.94 57 GLU B N 1
ATOM 1434 C CA . GLU B 1 57 ? -1.989 22.125 3.797 1 98.94 57 GLU B CA 1
ATOM 1435 C C . GLU B 1 57 ? -2.521 21.766 5.18 1 98.94 57 GLU B C 1
ATOM 1437 O O . GLU B 1 57 ? -2.584 22.609 6.07 1 98.94 57 GLU B O 1
ATOM 1442 N N . VAL B 1 58 ? -2.875 20.5 5.371 1 98.94 58 VAL B N 1
ATOM 1443 C CA . VAL B 1 58 ? -3.328 20.062 6.684 1 98.94 58 VAL B CA 1
ATOM 1444 C C . VAL B 1 58 ? -2.146 20.016 7.652 1 98.94 58 VAL B C 1
ATOM 1446 O O . VAL B 1 58 ? -1.003 19.812 7.234 1 98.94 58 VAL B O 1
ATOM 1449 N N . ASP B 1 59 ? -2.51 20.172 8.859 1 98.94 59 ASP B N 1
ATOM 1450 C CA . ASP B 1 59 ? -1.507 20.016 9.906 1 98.94 59 ASP B CA 1
ATOM 1451 C C . ASP B 1 59 ? -1.71 18.703 10.656 1 98.94 59 ASP B C 1
ATOM 1453 O O . ASP B 1 59 ? -2.602 18.594 11.5 1 98.94 59 ASP B O 1
ATOM 1457 N N . PHE B 1 60 ? -0.862 17.734 10.391 1 98.94 60 PHE B N 1
ATOM 1458 C CA . PHE B 1 60 ? -0.876 16.453 11.086 1 98.94 60 PHE B CA 1
ATOM 1459 C C . PHE B 1 60 ? 0.264 16.359 12.094 1 98.94 60 PHE B C 1
ATOM 1461 O O . PHE B 1 60 ? 0.627 15.273 12.539 1 98.94 60 PHE B O 1
ATOM 1468 N N . SER B 1 61 ? 0.925 17.531 12.43 1 98.94 61 SER B N 1
ATOM 1469 C CA . SER B 1 61 ? 2.066 17.484 13.336 1 98.94 61 SER B CA 1
ATOM 1470 C C . SER B 1 61 ? 1.708 16.766 14.641 1 98.94 61 SER B C 1
ATOM 1472 O O . SER B 1 61 ? 0.696 17.094 15.266 1 98.94 61 SER B O 1
ATOM 1474 N N . GLY B 1 62 ? 2.49 15.766 14.93 1 98.94 62 GLY B N 1
ATOM 1475 C CA . GLY B 1 62 ? 2.348 15.062 16.188 1 98.94 62 GLY B CA 1
ATOM 1476 C C . GLY B 1 62 ? 1.164 14.109 16.219 1 98.94 62 GLY B C 1
ATOM 1477 O O . GLY B 1 62 ? 0.919 13.445 17.219 1 98.94 62 GLY B O 1
ATOM 1478 N N . ALA B 1 63 ? 0.443 14.016 15.125 1 98.94 63 ALA B N 1
ATOM 1479 C CA . ALA B 1 63 ? -0.742 13.164 15.102 1 98.94 63 ALA B CA 1
ATOM 1480 C C . ALA B 1 63 ? -0.355 11.695 15.008 1 98.94 63 ALA B C 1
ATOM 1482 O O . ALA B 1 63 ? 0.695 11.352 14.453 1 98.94 63 ALA B O 1
ATOM 1483 N N . ASP B 1 64 ? -1.213 10.82 15.562 1 98.94 64 ASP B N 1
ATOM 1484 C CA . ASP B 1 64 ? -1.06 9.375 15.414 1 98.94 64 ASP B CA 1
ATOM 1485 C C . ASP B 1 64 ? -1.964 8.844 14.305 1 98.94 64 ASP B C 1
ATOM 1487 O O . ASP B 1 64 ? -3.16 8.641 14.516 1 98.94 64 ASP B O 1
ATOM 1491 N N . LEU B 1 65 ? -1.361 8.641 13.18 1 98.94 65 LEU B N 1
ATOM 1492 C CA . LEU B 1 65 ? -2.078 8.117 12.023 1 98.94 65 LEU B CA 1
ATOM 1493 C C . LEU B 1 65 ? -1.773 6.637 11.812 1 98.94 65 LEU B C 1
ATOM 1495 O O . LEU B 1 65 ? -1.844 6.137 10.688 1 98.94 65 LEU B O 1
ATOM 1499 N N . SER B 1 66 ? -1.35 5.91 12.922 1 98.88 66 SER B N 1
ATOM 1500 C CA . SER B 1 66 ? -1.049 4.488 12.758 1 98.88 66 SER B CA 1
ATOM 1501 C C . SER B 1 66 ? -2.213 3.746 12.117 1 98.88 66 SER B C 1
ATOM 1503 O O . SER B 1 66 ? -3.369 3.941 12.5 1 98.88 66 SER B O 1
ATOM 1505 N N . SER B 1 67 ? -1.898 2.988 11.102 1 98.56 67 SER B N 1
ATOM 1506 C CA . SER B 1 67 ? -2.84 2.107 10.414 1 98.56 67 SER B CA 1
ATOM 1507 C C . SER B 1 67 ? -3.934 2.904 9.719 1 98.56 67 SER B C 1
ATOM 1509 O O . SER B 1 67 ? -4.992 2.361 9.391 1 98.56 67 SER B O 1
ATOM 1511 N N . ALA B 1 68 ? -3.723 4.215 9.531 1 98.81 68 ALA B N 1
ATOM 1512 C CA . ALA B 1 68 ? -4.695 5.016 8.789 1 98.81 68 ALA B CA 1
ATOM 1513 C C . ALA B 1 68 ? -4.578 4.773 7.289 1 98.81 68 ALA B C 1
ATOM 1515 O O . ALA B 1 68 ? -3.529 4.348 6.801 1 98.81 68 ALA B O 1
ATOM 1516 N N . SER B 1 69 ? -5.707 5.035 6.648 1 98.5 69 SER B N 1
ATOM 1517 C CA . SER B 1 69 ? -5.75 4.953 5.191 1 98.5 69 SER B CA 1
ATOM 1518 C C . SER B 1 69 ? -5.777 6.344 4.562 1 98.5 69 SER B C 1
ATOM 1520 O O . SER B 1 69 ? -6.73 7.098 4.758 1 98.5 69 SER B O 1
ATOM 1522 N N . LEU B 1 70 ? -4.691 6.625 3.83 1 98.75 70 LEU B N 1
ATOM 1523 C CA . LEU B 1 70 ? -4.613 7.914 3.146 1 98.75 70 LEU B CA 1
ATOM 1524 C C . LEU B 1 70 ? -4.539 7.723 1.636 1 98.75 70 LEU B C 1
ATOM 1526 O O . LEU B 1 70 ? -4.051 8.594 0.918 1 98.75 70 LEU B O 1
ATOM 1530 N N . GLU B 1 71 ? -4.949 6.531 1.193 1 97.06 71 GLU B N 1
ATOM 1531 C CA . GLU B 1 71 ? -4.953 6.273 -0.244 1 97.06 71 GLU B CA 1
ATOM 1532 C C . GLU B 1 71 ? -5.785 7.312 -0.989 1 97.06 71 GLU B C 1
ATOM 1534 O O . GLU B 1 71 ? -6.859 7.703 -0.528 1 97.06 71 GLU B O 1
ATOM 1539 N N . GLU B 1 72 ? -5.246 7.82 -2.15 1 97.38 72 GLU B N 1
ATOM 1540 C CA . GLU B 1 72 ? -5.887 8.773 -3.053 1 97.38 72 GLU B CA 1
ATOM 1541 C C . GLU B 1 72 ? -6.117 10.117 -2.363 1 97.38 72 GLU B C 1
ATOM 1543 O O . GLU B 1 72 ? -6.844 10.969 -2.881 1 97.38 72 GLU B O 1
ATOM 1548 N N . ALA B 1 73 ? -5.59 10.352 -1.148 1 98.81 73 ALA B N 1
ATOM 1549 C CA . ALA B 1 73 ? -5.684 11.656 -0.497 1 98.81 73 ALA B CA 1
ATOM 1550 C C . ALA B 1 73 ? -4.695 12.648 -1.103 1 98.81 73 ALA B C 1
ATOM 1552 O O . ALA B 1 73 ? -3.633 12.258 -1.589 1 98.81 73 ALA B O 1
ATOM 1553 N N . GLY B 1 74 ? -5.074 13.922 -1.078 1 98.88 74 GLY B N 1
ATOM 1554 C CA . GLY B 1 74 ? -4.137 14.992 -1.4 1 98.88 74 GLY B CA 1
ATOM 1555 C C . GLY B 1 74 ? -3.412 15.531 -0.184 1 98.88 74 GLY B C 1
ATOM 1556 O O . GLY B 1 74 ? -4.031 16.109 0.708 1 98.88 74 GLY B O 1
ATOM 1557 N N . LEU B 1 75 ? -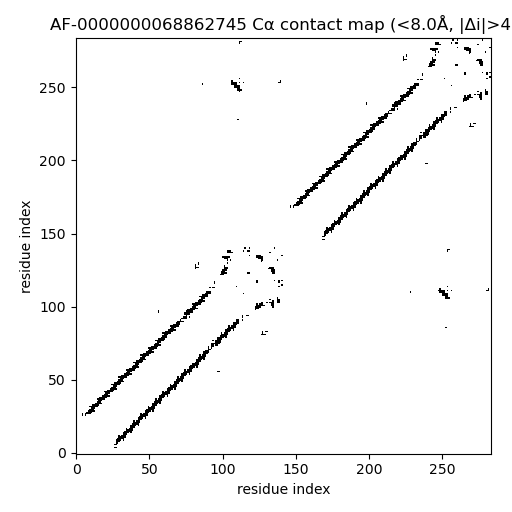2.086 15.461 -0.185 1 98.94 75 LEU B N 1
ATOM 1558 C CA . LEU B 1 75 ? -1.326 15.852 0.998 1 98.94 75 LEU B CA 1
ATOM 1559 C C . LEU B 1 75 ? -0.368 17 0.677 1 98.94 75 LEU B C 1
ATOM 1561 O O . LEU B 1 75 ? 0.56 17.266 1.443 1 98.94 75 LEU B O 1
ATOM 1565 N N . THR B 1 76 ? -0.612 17.594 -0.492 1 98.94 76 THR B N 1
ATOM 1566 C CA . THR B 1 76 ? 0.273 18.688 -0.871 1 98.94 76 THR B CA 1
ATOM 1567 C C . THR B 1 76 ? 0.313 19.75 0.222 1 98.94 76 THR B C 1
ATOM 1569 O O . THR B 1 76 ? -0.73 20.234 0.659 1 98.94 76 THR B O 1
ATOM 1572 N N . GLY B 1 77 ? 1.498 20.047 0.732 1 98.94 77 GLY B N 1
ATOM 1573 C CA . GLY B 1 77 ? 1.677 21.094 1.714 1 98.94 77 GLY B CA 1
ATOM 1574 C C . GLY B 1 77 ? 1.348 20.656 3.129 1 98.94 77 GLY B C 1
ATOM 1575 O O . GLY B 1 77 ? 1.354 21.469 4.055 1 98.94 77 GLY B O 1
ATOM 1576 N N . ALA B 1 78 ? 1.097 19.438 3.33 1 98.94 78 ALA B N 1
ATOM 1577 C CA . ALA B 1 78 ? 0.765 18.938 4.664 1 98.94 78 ALA B CA 1
ATOM 1578 C C . ALA B 1 78 ? 1.983 18.984 5.582 1 98.94 78 ALA B C 1
ATOM 1580 O O . ALA B 1 78 ? 3.113 18.781 5.129 1 98.94 78 ALA B O 1
ATOM 1581 N N . LEU B 1 79 ? 1.727 19.203 6.801 1 99 79 LEU B N 1
ATOM 1582 C CA . LEU B 1 79 ? 2.748 19.094 7.836 1 99 79 LEU B CA 1
ATOM 1583 C C . LEU B 1 79 ? 2.672 17.75 8.539 1 99 79 LEU B C 1
ATOM 1585 O O . LEU B 1 79 ? 1.669 17.438 9.188 1 99 79 LEU B O 1
ATOM 1589 N N . MET B 1 80 ? 3.789 17.016 8.422 1 98.94 80 MET B N 1
ATOM 1590 C CA . MET B 1 80 ? 3.803 15.688 9.016 1 98.94 80 MET B CA 1
ATOM 1591 C C . MET B 1 80 ? 4.828 15.602 10.141 1 98.94 80 MET B C 1
ATOM 1593 O O . MET B 1 80 ? 5.258 14.508 10.516 1 98.94 80 MET B O 1
ATOM 1597 N N . ASP B 1 81 ? 5.238 16.703 10.633 1 98.94 81 ASP B N 1
ATOM 1598 C CA . ASP B 1 81 ? 6.285 16.734 11.648 1 98.94 81 ASP B CA 1
ATOM 1599 C C . ASP B 1 81 ? 5.906 15.867 12.852 1 98.94 81 ASP B C 1
ATOM 1601 O O . ASP B 1 81 ? 4.887 16.109 13.5 1 98.94 81 ASP B O 1
ATOM 1605 N N . GLY B 1 82 ? 6.723 14.867 13.047 1 98.94 82 GLY B N 1
ATOM 1606 C CA . GLY B 1 82 ? 6.539 14.031 14.227 1 98.94 82 GLY B CA 1
ATOM 1607 C C . GLY B 1 82 ? 5.32 13.133 14.133 1 98.94 82 GLY B C 1
ATOM 1608 O O . GLY B 1 82 ? 4.926 12.516 15.125 1 98.94 82 GLY B O 1
ATOM 1609 N N . ALA B 1 83 ? 4.668 13.078 13 1 99 83 ALA B N 1
ATOM 1610 C CA . ALA B 1 83 ? 3.508 12.211 12.844 1 99 83 ALA B CA 1
ATOM 1611 C C . ALA B 1 83 ? 3.912 10.742 12.93 1 99 83 ALA B C 1
ATOM 1613 O O . ALA B 1 83 ? 5.027 10.367 12.555 1 99 83 ALA B O 1
ATOM 1614 N N . VAL B 1 84 ? 3.021 9.93 13.484 1 99 84 VAL B N 1
ATOM 1615 C CA . VAL B 1 84 ? 3.201 8.484 13.5 1 99 84 VAL B CA 1
ATOM 1616 C C . VAL B 1 84 ? 2.391 7.848 12.375 1 99 84 VAL B C 1
ATOM 1618 O O . VAL B 1 84 ? 1.159 7.82 12.43 1 99 84 VAL B O 1
ATOM 1621 N N . LEU B 1 85 ? 3.139 7.352 11.406 1 98.94 85 LEU B N 1
ATOM 1622 C CA . LEU B 1 85 ? 2.504 6.75 10.234 1 98.94 85 LEU B CA 1
ATOM 1623 C C . LEU B 1 85 ? 2.773 5.25 10.188 1 98.94 85 LEU B C 1
ATOM 1625 O O . LEU B 1 85 ? 2.805 4.656 9.102 1 98.94 85 LEU B O 1
ATOM 1629 N N . GLU B 1 86 ? 2.934 4.637 11.359 1 98.88 86 GLU B N 1
ATOM 1630 C CA . GLU B 1 86 ? 3.172 3.199 11.43 1 98.88 86 GLU B CA 1
ATOM 1631 C C . GLU B 1 86 ? 2.049 2.422 10.75 1 98.88 86 GLU B C 1
ATOM 1633 O O . GLU B 1 86 ? 0.875 2.6 11.078 1 98.88 86 GLU B O 1
ATOM 1638 N N . SER B 1 87 ? 2.432 1.566 9.758 1 98.5 87 SER B N 1
ATOM 1639 C CA . SER B 1 87 ? 1.519 0.666 9.062 1 98.5 87 SER B CA 1
ATOM 1640 C C . SER B 1 87 ? 0.411 1.439 8.352 1 98.5 87 SER B C 1
ATOM 1642 O O . SER B 1 87 ? -0.67 0.9 8.102 1 98.5 87 SER B O 1
ATOM 1644 N N . ALA B 1 88 ? 0.641 2.752 8.109 1 98.88 88 ALA B N 1
ATOM 1645 C CA . ALA B 1 88 ? -0.338 3.535 7.363 1 98.88 88 ALA B CA 1
ATOM 1646 C C . ALA B 1 88 ? -0.255 3.234 5.867 1 98.88 88 ALA B C 1
ATOM 1648 O O . ALA B 1 88 ? 0.811 2.883 5.359 1 98.88 88 ALA B O 1
ATOM 1649 N N . TYR B 1 89 ? -1.361 3.355 5.18 1 98.69 89 TYR B N 1
ATOM 1650 C CA . TYR B 1 89 ? -1.43 3.297 3.723 1 98.69 89 TYR B CA 1
ATOM 1651 C C . TYR B 1 89 ? -1.336 4.691 3.117 1 98.69 89 TYR B C 1
ATOM 1653 O O . TYR B 1 89 ? -2.252 5.504 3.266 1 98.69 89 TYR B O 1
ATOM 1661 N N . LEU B 1 90 ? -0.258 4.934 2.377 1 98.81 90 LEU B N 1
ATOM 1662 C CA . LEU B 1 90 ? 0.049 6.312 2.01 1 98.81 90 LEU B CA 1
ATOM 1663 C C . LEU B 1 90 ? -0.095 6.52 0.507 1 98.81 90 LEU B C 1
ATOM 1665 O O . LEU B 1 90 ? 0.203 5.617 -0.28 1 98.81 90 LEU B O 1
ATOM 1669 N N . THR B 1 91 ? -0.53 7.664 0.197 1 98.5 91 THR B N 1
ATOM 1670 C CA . THR B 1 91 ? -0.646 8.164 -1.169 1 98.5 91 THR B CA 1
ATOM 1671 C C . THR B 1 91 ? 0.703 8.664 -1.678 1 98.5 91 THR B C 1
ATOM 1673 O O . THR B 1 91 ? 1.56 9.062 -0.888 1 98.5 91 THR B O 1
ATOM 1676 N N . LYS B 1 92 ? 0.823 8.695 -2.955 1 98.38 92 LYS B N 1
ATOM 1677 C CA . LYS B 1 92 ? 2.039 9.234 -3.559 1 98.38 92 LYS B CA 1
ATOM 1678 C C . LYS B 1 92 ? 2.197 10.719 -3.242 1 98.38 92 LYS B C 1
ATOM 1680 O O . LYS B 1 92 ? 3.316 11.234 -3.184 1 98.38 92 LYS B O 1
ATOM 1685 N N . THR B 1 93 ? 1.109 11.414 -2.938 1 98.81 93 THR B N 1
ATOM 1686 C CA . THR B 1 93 ? 1.144 12.859 -2.744 1 98.81 93 THR B CA 1
ATOM 1687 C C . THR B 1 93 ? 1.821 13.211 -1.423 1 98.81 93 THR B C 1
ATOM 1689 O O . THR B 1 93 ? 2.148 14.375 -1.177 1 98.81 93 THR B O 1
ATOM 1692 N N . ILE B 1 94 ? 2.127 12.203 -0.621 1 98.88 94 ILE B N 1
ATOM 1693 C CA . ILE B 1 94 ? 2.871 12.477 0.604 1 98.88 94 ILE B CA 1
ATOM 1694 C C . ILE B 1 94 ? 4.238 13.062 0.255 1 98.88 94 ILE B C 1
ATOM 1696 O O . ILE B 1 94 ? 4.82 13.812 1.044 1 98.88 94 ILE B O 1
ATOM 1700 N N . ALA B 1 95 ? 4.73 12.773 -0.904 1 98.81 95 ALA B N 1
ATOM 1701 C CA . ALA B 1 95 ? 5.996 13.336 -1.37 1 98.81 95 ALA B CA 1
ATOM 1702 C C . ALA B 1 95 ? 5.906 14.852 -1.518 1 98.81 95 ALA B C 1
ATOM 1704 O O . ALA B 1 95 ? 6.926 15.547 -1.52 1 98.81 95 ALA B O 1
ATOM 1705 N N . ASP B 1 96 ? 4.695 15.367 -1.552 1 98.81 96 ASP B N 1
ATOM 1706 C CA . ASP B 1 96 ? 4.473 16.797 -1.747 1 98.81 96 ASP B CA 1
ATOM 1707 C C . ASP B 1 96 ? 4.164 17.5 -0.422 1 98.81 96 ASP B C 1
ATOM 1709 O O . ASP B 1 96 ? 3.791 18.672 -0.403 1 98.81 96 ASP B O 1
ATOM 1713 N N . ALA B 1 97 ? 4.316 16.797 0.648 1 98.94 97 ALA B N 1
ATOM 1714 C CA . ALA B 1 97 ? 4.129 17.422 1.96 1 98.94 97 ALA B CA 1
ATOM 1715 C C . ALA B 1 97 ? 5.145 18.531 2.193 1 98.94 97 ALA B C 1
ATOM 1717 O O . ALA B 1 97 ? 6.223 18.531 1.593 1 98.94 97 ALA B O 1
ATOM 1718 N N . GLU B 1 98 ? 4.734 19.391 3.037 1 98.94 98 GLU B N 1
ATOM 1719 C CA . GLU B 1 98 ? 5.637 20.484 3.391 1 98.94 98 GLU B CA 1
ATOM 1720 C C . GLU B 1 98 ? 6.785 19.984 4.262 1 98.94 98 GLU B C 1
ATOM 1722 O O . GLU B 1 98 ? 7.93 20.422 4.102 1 98.94 98 GLU B O 1
ATOM 1727 N N . SER B 1 99 ? 6.504 19.109 5.145 1 98.94 99 SER B N 1
ATOM 1728 C CA . SER B 1 99 ? 7.523 18.609 6.059 1 98.94 99 SER B CA 1
ATOM 1729 C C . SER B 1 99 ? 7.195 17.188 6.512 1 98.94 99 SER B C 1
ATOM 1731 O O . SER B 1 99 ? 6.035 16.859 6.77 1 98.94 99 SER B O 1
ATOM 1733 N N . ILE B 1 100 ? 8.312 16.344 6.648 1 98.94 100 ILE B N 1
ATOM 1734 C CA . ILE B 1 100 ? 8.156 15 7.207 1 98.94 100 ILE B CA 1
ATOM 1735 C C . ILE B 1 100 ? 9.164 14.789 8.336 1 98.94 100 ILE B C 1
ATOM 1737 O O . ILE B 1 100 ? 9.469 13.648 8.695 1 98.94 100 ILE B O 1
ATOM 1741 N N . LYS B 1 101 ? 9.656 15.906 8.844 1 98.94 101 LYS B N 1
ATOM 1742 C CA . LYS B 1 101 ? 10.68 15.82 9.883 1 98.94 101 LYS B CA 1
ATOM 1743 C C . LYS B 1 101 ? 10.164 15.055 11.094 1 98.94 101 LYS B C 1
ATOM 1745 O O . LYS B 1 101 ? 9.086 15.352 11.617 1 98.94 101 LYS B O 1
ATOM 1750 N N . GLY B 1 102 ? 10.938 14.062 11.453 1 98.94 102 GLY B N 1
ATOM 1751 C CA . GLY B 1 102 ? 10.633 13.32 12.672 1 98.94 102 GLY B CA 1
ATOM 1752 C C . GLY B 1 102 ? 9.453 12.375 12.516 1 98.94 102 GLY B C 1
ATOM 1753 O O . GLY B 1 102 ? 8.961 11.828 13.5 1 98.94 102 GLY B O 1
ATOM 1754 N N . ALA B 1 103 ? 8.945 12.195 11.344 1 98.94 103 ALA B N 1
ATOM 1755 C CA . ALA B 1 103 ? 7.832 11.273 11.133 1 98.94 103 ALA B CA 1
ATOM 1756 C C . ALA B 1 103 ? 8.305 9.82 11.203 1 98.94 103 ALA B C 1
ATOM 1758 O O . ALA B 1 103 ? 9.469 9.523 10.922 1 98.94 103 ALA B O 1
ATOM 1759 N N . ASP B 1 104 ? 7.414 8.969 11.633 1 98.94 104 ASP B N 1
ATOM 1760 C CA . ASP B 1 104 ? 7.68 7.539 11.703 1 98.94 104 ASP B CA 1
ATOM 1761 C C . ASP B 1 104 ? 6.93 6.785 10.609 1 98.94 104 ASP B C 1
ATOM 1763 O O . ASP B 1 104 ? 5.703 6.668 10.656 1 98.94 104 ASP B O 1
ATOM 1767 N N . PHE B 1 105 ? 7.699 6.148 9.688 1 98.94 105 PHE B N 1
ATOM 1768 C CA . PHE B 1 105 ? 7.105 5.445 8.555 1 98.94 105 PHE B CA 1
ATOM 1769 C C . PHE B 1 105 ? 7.262 3.939 8.711 1 98.94 105 PHE B C 1
ATOM 1771 O O . PHE B 1 105 ? 7.211 3.199 7.73 1 98.94 105 PHE B O 1
ATOM 1778 N N . THR B 1 106 ? 7.387 3.465 9.945 1 98.81 106 THR B N 1
ATOM 1779 C CA . THR B 1 106 ? 7.609 2.043 10.18 1 98.81 106 THR B CA 1
ATOM 1780 C C . THR B 1 106 ? 6.465 1.213 9.602 1 98.81 106 THR B C 1
ATOM 1782 O O . THR B 1 106 ? 5.301 1.432 9.945 1 98.81 106 THR B O 1
ATOM 1785 N N . GLU B 1 107 ? 6.762 0.272 8.672 1 98.19 107 GLU B N 1
ATOM 1786 C CA . GLU B 1 107 ? 5.824 -0.671 8.07 1 98.19 107 GLU B CA 1
ATOM 1787 C C . GLU B 1 107 ? 4.77 0.054 7.246 1 98.19 107 GLU B C 1
ATOM 1789 O O . GLU B 1 107 ? 3.66 -0.454 7.062 1 98.19 107 GLU B O 1
ATOM 1794 N N . ALA B 1 108 ? 5.082 1.328 6.844 1 98.81 108 ALA B N 1
ATOM 1795 C CA . ALA B 1 108 ? 4.129 2.041 5.996 1 98.81 108 ALA B CA 1
ATOM 1796 C C . ALA B 1 108 ? 4.004 1.372 4.629 1 98.81 108 ALA B C 1
ATOM 1798 O O . ALA B 1 108 ? 4.938 0.721 4.16 1 98.81 108 ALA B O 1
ATOM 1799 N N . VAL B 1 109 ? 2.867 1.531 4.066 1 98.75 109 VAL B N 1
ATOM 1800 C CA . VAL B 1 109 ? 2.555 1.006 2.744 1 98.75 109 VAL B CA 1
ATOM 1801 C C . VAL B 1 109 ? 2.424 2.156 1.748 1 98.75 109 VAL B C 1
ATOM 1803 O O . VAL B 1 109 ? 1.629 3.076 1.953 1 98.75 109 VAL B O 1
ATOM 1806 N N . MET B 1 110 ? 3.289 2.07 0.654 1 98.69 110 MET B N 1
ATOM 1807 C CA . MET B 1 110 ? 3.252 3.15 -0.328 1 98.69 110 MET B CA 1
ATOM 1808 C C . MET B 1 110 ? 3.801 2.684 -1.672 1 98.69 110 MET B C 1
ATOM 1810 O O . MET B 1 110 ? 4.441 1.635 -1.755 1 98.69 110 MET B O 1
ATOM 1814 N N . PRO B 1 111 ? 3.473 3.486 -2.684 1 98.44 111 PRO B N 1
ATOM 1815 C CA . PRO B 1 111 ? 4.156 3.17 -3.939 1 98.44 111 PRO B CA 1
ATOM 1816 C C . PRO B 1 111 ? 5.676 3.254 -3.82 1 98.44 111 PRO B C 1
ATOM 1818 O O . PRO B 1 111 ? 6.199 4.145 -3.145 1 98.44 111 PRO B O 1
ATOM 1821 N N . LEU B 1 112 ? 6.363 2.391 -4.492 1 97.69 112 LEU B N 1
ATOM 1822 C CA . LEU B 1 112 ? 7.812 2.285 -4.355 1 97.69 112 LEU B CA 1
ATOM 1823 C C . LEU B 1 112 ? 8.492 3.584 -4.777 1 97.69 112 LEU B C 1
ATOM 1825 O O . LEU B 1 112 ? 9.375 4.082 -4.074 1 97.69 112 LEU B O 1
ATOM 1829 N N . PRO B 1 113 ? 8.039 4.293 -5.859 1 97.75 113 PRO B N 1
ATOM 1830 C CA . PRO B 1 113 ? 8.711 5.555 -6.191 1 97.75 113 PRO B CA 1
ATOM 1831 C C . PRO B 1 113 ? 8.508 6.629 -5.121 1 97.75 113 PRO B C 1
ATOM 1833 O O . PRO B 1 113 ? 9.375 7.492 -4.941 1 97.75 113 PRO B O 1
ATOM 1836 N N . THR B 1 114 ? 7.402 6.523 -4.438 1 98.56 114 THR B N 1
ATOM 1837 C CA . THR B 1 114 ? 7.141 7.48 -3.367 1 98.56 114 THR B CA 1
ATOM 1838 C C . THR B 1 114 ? 8.164 7.34 -2.25 1 98.56 114 THR B C 1
ATOM 1840 O O . THR B 1 114 ? 8.672 8.336 -1.733 1 98.56 114 THR B O 1
ATOM 1843 N N . GLN B 1 115 ? 8.461 6.082 -1.894 1 98.06 115 GLN B N 1
ATOM 1844 C CA . GLN B 1 115 ? 9.492 5.836 -0.891 1 98.06 115 GLN B CA 1
ATOM 1845 C C . GLN B 1 115 ? 10.82 6.465 -1.305 1 98.06 115 GLN B C 1
ATOM 1847 O O . GLN B 1 115 ? 11.484 7.117 -0.496 1 98.06 115 GLN B O 1
ATOM 1852 N N . LYS B 1 116 ? 11.172 6.348 -2.521 1 96.5 116 LYS B N 1
ATOM 1853 C CA . LYS B 1 116 ? 12.414 6.922 -3.029 1 96.5 116 LYS B CA 1
ATOM 1854 C C . LYS B 1 116 ? 12.383 8.445 -2.959 1 96.5 116 LYS B C 1
ATOM 1856 O O . LYS B 1 116 ? 13.367 9.07 -2.561 1 96.5 116 LYS B O 1
ATOM 1861 N N . ALA B 1 117 ? 11.297 8.961 -3.361 1 98.38 117 ALA B N 1
ATOM 1862 C CA . ALA B 1 117 ? 11.148 10.414 -3.318 1 98.38 117 ALA B CA 1
ATOM 1863 C C . ALA B 1 117 ? 11.297 10.938 -1.893 1 98.38 117 ALA B C 1
ATOM 1865 O O . ALA B 1 117 ? 11.938 11.969 -1.665 1 98.38 117 ALA B O 1
ATOM 1866 N N . LEU B 1 118 ? 10.695 10.203 -0.965 1 98.75 118 LEU B N 1
ATOM 1867 C CA . LEU B 1 118 ? 10.789 10.625 0.429 1 98.75 118 LEU B CA 1
ATOM 1868 C C . LEU B 1 118 ? 12.227 10.516 0.932 1 98.75 118 LEU B C 1
ATOM 1870 O O . LEU B 1 118 ? 12.695 11.383 1.672 1 98.75 118 LEU B O 1
ATOM 1874 N N . CYS B 1 119 ? 12.914 9.547 0.56 1 98 119 CYS B N 1
ATOM 1875 C CA . CYS B 1 119 ? 14.289 9.328 0.983 1 98 119 CYS B CA 1
ATOM 1876 C C . CYS B 1 119 ? 15.203 10.422 0.45 1 98 119 CYS B C 1
ATOM 1878 O O . CYS B 1 119 ? 16.25 10.719 1.045 1 98 119 CYS B O 1
ATOM 1880 N N . ALA B 1 120 ? 14.852 11.023 -0.585 1 97.88 120 ALA B N 1
ATOM 1881 C CA . ALA B 1 120 ? 15.68 12.047 -1.211 1 97.88 120 ALA B CA 1
ATOM 1882 C C . ALA B 1 120 ? 15.477 13.406 -0.542 1 97.88 120 ALA B C 1
ATOM 1884 O O . ALA B 1 120 ? 16.219 14.352 -0.8 1 97.88 120 ALA B O 1
ATOM 1885 N N . ARG B 1 121 ? 14.547 13.461 0.296 1 98.56 121 ARG B N 1
ATOM 1886 C CA . ARG B 1 121 ? 14.234 14.75 0.91 1 98.56 121 ARG B CA 1
ATOM 1887 C C . ARG B 1 121 ? 15.242 15.086 2.008 1 98.56 121 ARG B C 1
ATOM 1889 O O . ARG B 1 121 ? 15.617 14.219 2.797 1 98.56 121 ARG B O 1
ATOM 1896 N N . ALA B 1 122 ? 15.547 16.375 2.135 1 98.38 122 ALA B N 1
ATOM 1897 C CA . ALA B 1 122 ? 16.484 16.844 3.152 1 98.38 122 ALA B CA 1
ATOM 1898 C C . ALA B 1 122 ? 15.867 16.766 4.543 1 98.38 122 ALA B C 1
ATOM 1900 O O . ALA B 1 122 ? 16.578 16.578 5.535 1 98.38 122 ALA B O 1
ATOM 1901 N N . ASP B 1 123 ? 14.477 16.844 4.543 1 98.56 123 ASP B N 1
ATOM 1902 C CA . ASP B 1 123 ? 13.836 16.906 5.852 1 98.56 123 ASP B CA 1
ATOM 1903 C C . ASP B 1 123 ? 13.422 15.508 6.32 1 98.56 123 ASP B C 1
ATOM 1905 O O . ASP B 1 123 ? 12.727 15.367 7.328 1 98.56 123 ASP B O 1
ATOM 1909 N N . ALA B 1 124 ? 13.82 14.492 5.559 1 98.69 124 ALA B N 1
ATOM 1910 C CA . ALA B 1 124 ? 13.664 13.125 6.066 1 98.69 124 ALA B CA 1
ATOM 1911 C C . ALA B 1 124 ? 14.727 12.812 7.113 1 98.69 124 ALA B C 1
ATOM 1913 O O . ALA B 1 124 ? 15.586 11.953 6.895 1 98.69 124 ALA B O 1
ATOM 1914 N N . ILE B 1 125 ? 14.617 13.469 8.25 1 98.62 125 ILE B N 1
ATOM 1915 C CA . ILE B 1 125 ? 15.609 13.391 9.312 1 98.62 125 ILE B CA 1
ATOM 1916 C C . ILE B 1 125 ? 14.922 13.461 10.672 1 98.62 125 ILE B C 1
ATOM 1918 O O . ILE B 1 125 ? 13.75 13.82 10.766 1 98.62 125 ILE B O 1
ATOM 1922 N N . GLY B 1 126 ? 15.703 13.031 11.625 1 98.44 126 GLY B N 1
ATOM 1923 C CA . GLY B 1 126 ? 15.211 13.141 12.992 1 98.44 126 GLY B CA 1
ATOM 1924 C C . GLY B 1 126 ? 14.656 11.836 13.531 1 98.44 126 GLY B C 1
ATOM 1925 O O . GLY B 1 126 ? 14.773 10.789 12.891 1 98.44 126 GLY B O 1
ATOM 1926 N N . LYS B 1 127 ? 14.188 11.961 14.812 1 98.81 127 LYS B N 1
ATOM 1927 C CA . LYS B 1 127 ? 13.547 10.867 15.531 1 98.81 127 LYS B CA 1
ATOM 1928 C C . LYS B 1 127 ? 12.133 11.25 15.961 1 98.81 127 LYS B C 1
ATOM 1930 O O . LYS B 1 127 ? 11.891 12.375 16.391 1 98.81 127 LYS B O 1
ATOM 1935 N N . ASN B 1 128 ? 11.336 10.32 15.75 1 98.94 128 ASN B N 1
ATOM 1936 C CA . ASN B 1 128 ? 9.977 10.586 16.188 1 98.94 128 ASN B CA 1
ATOM 1937 C C . ASN B 1 128 ? 9.898 10.75 17.703 1 98.94 128 ASN B C 1
ATOM 1939 O O . ASN B 1 128 ? 10.359 9.891 18.453 1 98.94 128 ASN B O 1
ATOM 1943 N N . PRO B 1 129 ? 9.297 11.797 18.141 1 98.81 129 PRO B N 1
ATOM 1944 C CA . PRO B 1 129 ? 9.305 12.062 19.578 1 98.81 129 PRO B CA 1
ATOM 1945 C C . PRO B 1 129 ? 8.43 11.086 20.359 1 98.81 129 PRO B C 1
ATOM 1947 O O . PRO B 1 129 ? 8.594 10.938 21.578 1 98.81 129 PRO B O 1
ATOM 1950 N N . THR B 1 130 ? 7.512 10.453 19.688 1 98.88 130 THR B N 1
ATOM 1951 C CA . THR B 1 130 ? 6.586 9.539 20.359 1 98.88 130 THR B CA 1
ATOM 1952 C C . THR B 1 130 ? 7.125 8.109 20.344 1 98.88 130 THR B C 1
ATOM 1954 O O . THR B 1 130 ? 7.148 7.441 21.375 1 98.88 130 THR B O 1
ATOM 1957 N N . THR B 1 131 ? 7.645 7.668 19.234 1 98.88 131 THR B N 1
ATOM 1958 C CA . THR B 1 131 ? 7.984 6.258 19.078 1 98.88 131 THR B CA 1
ATOM 1959 C C . THR B 1 131 ? 9.492 6.043 19.219 1 98.88 131 THR B C 1
ATOM 1961 O O . THR B 1 131 ? 9.945 4.918 19.438 1 98.88 131 THR B O 1
ATOM 1964 N N . GLY B 1 132 ? 10.195 7.066 18.938 1 98.88 132 GLY B N 1
ATOM 1965 C CA . GLY B 1 132 ? 11.648 6.969 18.969 1 98.88 132 GLY B CA 1
ATOM 1966 C C . GLY B 1 132 ? 12.234 6.512 17.656 1 98.88 132 GLY B C 1
ATOM 1967 O O . GLY B 1 132 ? 13.461 6.453 17.5 1 98.88 132 GLY B O 1
ATOM 1968 N N . ALA B 1 133 ? 11.531 6.258 16.672 1 98.88 133 ALA B N 1
ATOM 1969 C CA . ALA B 1 133 ? 12.016 5.773 15.383 1 98.88 133 ALA B CA 1
ATOM 1970 C C . ALA B 1 133 ? 12.75 6.875 14.633 1 98.88 133 ALA B C 1
ATOM 1972 O O . ALA B 1 133 ? 12.32 8.031 14.633 1 98.88 133 ALA B O 1
ATOM 1973 N N . ASP B 1 134 ? 13.852 6.461 14 1 98.88 134 ASP B N 1
ATOM 1974 C CA . ASP B 1 134 ? 14.531 7.367 13.086 1 98.88 134 ASP B CA 1
ATOM 1975 C C . ASP B 1 134 ? 13.773 7.484 11.766 1 98.88 134 ASP B C 1
ATOM 1977 O O . ASP B 1 134 ? 13.383 6.473 11.172 1 98.88 134 ASP B O 1
ATOM 1981 N N . THR B 1 135 ? 13.508 8.703 11.312 1 98.88 135 THR B N 1
ATOM 1982 C CA . THR B 1 135 ? 12.68 8.914 10.133 1 98.88 135 THR B CA 1
ATOM 1983 C C . THR B 1 135 ? 13.281 8.203 8.922 1 98.88 135 THR B C 1
ATOM 1985 O O . THR B 1 135 ? 12.594 7.453 8.227 1 98.88 135 THR B O 1
ATOM 1988 N N . ARG B 1 136 ? 14.539 8.406 8.648 1 98.44 136 ARG B N 1
ATOM 1989 C CA . ARG B 1 136 ? 15.195 7.82 7.488 1 98.44 136 ARG B CA 1
ATOM 1990 C C . ARG B 1 136 ? 15.211 6.301 7.582 1 98.44 136 ARG B C 1
ATOM 1992 O O . ARG B 1 136 ? 14.969 5.609 6.59 1 98.44 136 ARG B O 1
ATOM 1999 N N . GLU B 1 137 ? 15.477 5.773 8.773 1 98.06 137 GLU B N 1
ATOM 2000 C CA . GLU B 1 137 ? 15.461 4.328 8.977 1 98.06 137 GLU B CA 1
ATOM 2001 C C . GLU B 1 137 ? 14.062 3.754 8.766 1 98.06 137 GLU B C 1
ATOM 2003 O O . GLU B 1 137 ? 13.906 2.697 8.148 1 98.06 137 GLU B O 1
ATOM 2008 N N . SER B 1 138 ? 13.094 4.496 9.273 1 98.69 138 SER B N 1
ATOM 2009 C CA . SER B 1 138 ? 11.719 4.023 9.156 1 98.69 138 SER B CA 1
ATOM 2010 C C . SER B 1 138 ? 11.258 4.031 7.703 1 98.69 138 SER B C 1
ATOM 2012 O O . SER B 1 138 ? 10.359 3.275 7.328 1 98.69 138 SER B O 1
ATOM 2014 N N . LEU B 1 139 ? 11.898 4.793 6.867 1 98.44 139 LEU B N 1
ATOM 2015 C CA . LEU B 1 139 ? 11.641 4.816 5.43 1 98.44 139 LEU B CA 1
ATOM 2016 C C . LEU B 1 139 ? 12.484 3.768 4.711 1 98.44 139 LEU B C 1
ATOM 2018 O O . LEU B 1 139 ? 12.359 3.592 3.496 1 98.44 139 LEU B O 1
ATOM 2022 N N . MET B 1 140 ? 13.367 3.184 5.465 1 96.44 140 MET B N 1
ATOM 2023 C CA . MET B 1 140 ? 14.266 2.166 4.934 1 96.44 140 MET B CA 1
ATOM 2024 C C . MET B 1 140 ? 15.133 2.736 3.812 1 96.44 140 MET B C 1
ATOM 2026 O O . MET B 1 140 ? 15.297 2.104 2.768 1 96.44 140 MET B O 1
ATOM 2030 N N . CYS B 1 141 ? 15.57 3.965 4.117 1 93.56 141 CYS B N 1
ATOM 2031 C CA . CYS B 1 141 ? 16.469 4.594 3.164 1 93.56 141 CYS B CA 1
ATOM 2032 C C . CYS B 1 141 ? 17.875 3.979 3.246 1 93.56 141 CYS B C 1
ATOM 2034 O O . CYS B 1 141 ? 18.359 3.684 4.336 1 93.56 141 CYS B O 1
ATOM 2036 N N . VAL B 1 142 ? 18.5 3.605 2.092 1 76.88 142 VAL B N 1
ATOM 2037 C CA . VAL B 1 142 ? 19.859 3.068 2.055 1 76.88 142 VAL B CA 1
ATOM 2038 C C . VAL B 1 142 ? 20.844 4.191 1.775 1 76.88 142 VAL B C 1
ATOM 2040 O O . VAL B 1 142 ? 20.5 5.199 1.153 1 76.88 142 VAL B O 1
#

pLDDT: mean 94.81, std 14.19, range [21.11, 99.0]

InterPro domains:
  IPR001646 Pentapeptide repeat [PF00805] (44-79)
  IPR044213 Thylakoid lumenal 15kDa protein 1-like [PTHR47200] (12-141)

Solvent-accessible surface area (backbone atoms only — not comparable to full-atom values): 12355 Å² total; per-residue (Å²): 128,82,80,68,55,90,63,82,65,43,50,60,37,81,39,58,56,36,81,49,48,63,37,86,44,58,44,26,36,30,33,47,14,37,23,39,46,12,30,33,33,50,13,35,29,34,46,18,32,29,37,51,11,37,32,30,41,16,30,32,33,47,12,33,32,32,47,14,34,30,42,69,22,37,24,43,47,14,32,27,34,31,14,32,30,35,46,13,35,44,27,60,36,56,63,46,30,65,37,45,34,10,16,24,33,42,58,20,25,31,31,52,64,35,51,52,52,40,58,70,37,88,49,42,34,56,48,11,82,84,81,59,39,40,14,37,62,30,59,64,54,129,128,81,78,68,55,92,64,81,64,42,51,60,37,80,39,59,56,36,81,50,48,61,37,85,43,59,46,27,36,31,34,45,14,37,24,40,47,13,29,33,33,49,12,36,30,37,46,16,34,28,36,51,11,38,33,29,42,16,30,32,33,46,12,35,33,32,47,14,34,30,42,70,23,37,24,44,45,13,32,28,34,32,15,32,29,35,46,13,35,45,28,62,36,57,62,45,31,65,38,44,32,10,16,26,33,41,58,20,25,30,31,53,64,35,51,53,52,41,58,69,38,87,48,42,34,56,48,12,83,84,80,60,39,40,14,38,62,30,58,63,54,130

Nearest PDB structures (foldseek):
  3n90-assembly1_A  TM=9.272E-01  e=5.931E-11  Arabidopsis thaliana
  2f3l-assembly1_A  TM=9.421E-01  e=6.615E-11  Crocosphaera subtropica ATCC 51142
  4ycq-assembly1_A-2  TM=8.683E-01  e=1.296E-06  synthetic construct
  5dqa-assembly3_C-2  TM=7.467E-01  e=2.118E-06  synthetic construct
  5dqa-assembly1_B-2  TM=7.459E-01  e=2.495E-06  synthetic construct

Sequence (284 aa):
MAVSGGGKDYSGFDLTGQDLGGQTLNGKEFRGTFAKGASFKDSKLRGCSFFKADMSEVDFSGADLSSASLEEAGLTGALMDGAVLESAYLTKTIADAESIKGADFTEAVMPLPTQKALCARADAIGKNPTTGADTRESLMCVMAVSGGGKDYSGFDLTGQDLGGQTLNGKEFRGTFAKGASFKDSKLRGCSFFKADMSEVDFSGADLSSASLEEAGLTGALMDGAVLESAYLTKTIADAESIKGADFTEAVMPLPTQKALCARADAIGKNPTTGADTRESLMCV

Foldseek 3Di:
DLCPPPDDACDPPEQAQAECDPEEQEQHEHDQYEHANYEHHLYEHDQYEDHLYEQELYECANYEDDQYEQANYAQAQYHQHLYEHHQYEDYLNVLRYPANAQYAQANYHYDPVSLVSLLPDPRQADHRPPPRDTSNVNSVPD/DLCPPPDDALDPPEQAQAECDPEEQEQHEHDQYEHANYENHLYEHDQYEDHLYEQELYECANYEDDQYEQANYAQAQYHQHLYEHHQYEDYLNVLRYPANAQYAQANYHYDPVSLVSLLPDPRQADHRPPPRDTSNVNSVPD